Protein AF-A0A7J6U7Q2-F1 (afdb_monomer_lite)

Secondary structure (DSSP, 8-state):
--PPPP---------------PPPTTS-HHHHHHHHHTT-B---BPPP-GGGB-SSEEEEEBPPPBBTTB-EEEEEEEEE-B-HHHHHHHHHHHHHHHHHHHHHHHHT--HHHHHHHHHHHHHHTS----PPP-----S-----------TT-PBPPPEEEEEES-SEEEEE--TTS-TT-EEEEEEEEEESSS-BPPPPSSPEEEEPPPPHHHH---EEEE--BTTB-S-EEEEETTEEEEEESS--SPPEEEE-TTT--EEEEE-

Radius of gyration: 27.1 Å; chains: 1; bounding box: 72×44×76 Å

InterPro domains:
  IPR013783 Immunoglobulin-like fold [G3DSA:2.60.40.10] (42-219)
  IPR036116 Fibronectin type III superfamily [SSF49265] (46-201)

Structure (mmCIF, N/CA/C/O backbone):
data_AF-A0A7J6U7Q2-F1
#
_entry.id   AF-A0A7J6U7Q2-F1
#
loop_
_atom_site.group_PDB
_atom_site.id
_atom_site.type_symbol
_atom_site.label_atom_id
_atom_site.label_alt_id
_atom_site.label_comp_id
_atom_site.label_asym_id
_atom_site.label_entity_id
_atom_site.label_seq_id
_atom_site.pdbx_PDB_ins_code
_atom_site.Cartn_x
_atom_site.Cartn_y
_atom_site.Cartn_z
_atom_site.occupancy
_atom_site.B_iso_or_equiv
_atom_site.auth_seq_id
_atom_site.auth_comp_id
_atom_site.auth_asym_id
_atom_site.auth_atom_id
_atom_site.pdbx_PDB_model_num
ATOM 1 N N . MET A 1 1 ? -41.488 -1.050 -32.129 1.00 42.47 1 MET A N 1
ATOM 2 C CA . MET A 1 1 ? -40.410 -1.611 -31.287 1.00 42.47 1 MET A CA 1
ATOM 3 C C . MET A 1 1 ? -39.090 -1.370 -31.999 1.00 42.47 1 MET A C 1
ATOM 5 O O . MET A 1 1 ? -38.800 -2.059 -32.964 1.00 42.47 1 MET A O 1
ATOM 9 N N . SER A 1 2 ? -38.350 -0.342 -31.585 1.00 30.00 2 SER A N 1
ATOM 10 C CA . SER A 1 2 ? -37.027 0.017 -32.110 1.00 30.00 2 SER A CA 1
ATOM 11 C C . SER A 1 2 ? -36.098 0.269 -30.924 1.00 30.00 2 SER A C 1
ATOM 13 O O . SER A 1 2 ? -36.459 1.021 -30.020 1.00 30.00 2 SER A O 1
ATOM 15 N N . LEU A 1 3 ? -34.937 -0.379 -30.912 1.00 31.23 3 LEU A N 1
ATOM 16 C CA . LEU A 1 3 ? -33.877 -0.146 -29.927 1.00 31.23 3 LEU A CA 1
ATOM 17 C C . LEU A 1 3 ? -33.085 1.119 -30.301 1.00 31.23 3 LEU A C 1
ATOM 19 O O . LEU A 1 3 ? -32.916 1.371 -31.496 1.00 31.23 3 LEU A O 1
ATOM 23 N N . PRO A 1 4 ? -32.575 1.904 -29.334 1.00 38.50 4 PRO A N 1
ATOM 24 C CA . PRO A 1 4 ? -31.694 3.018 -29.639 1.00 38.50 4 PRO A CA 1
ATOM 25 C C . PRO A 1 4 ? -30.255 2.522 -29.840 1.00 38.50 4 PRO A C 1
ATOM 27 O O . PRO A 1 4 ? -29.690 1.815 -29.005 1.00 38.50 4 PRO A O 1
ATOM 30 N N . SER A 1 5 ? -29.665 2.919 -30.962 1.00 35.12 5 SER A N 1
ATOM 31 C CA . SER A 1 5 ? -28.250 2.755 -31.283 1.00 35.12 5 SER A CA 1
ATOM 32 C C . SER A 1 5 ? -27.422 3.733 -30.444 1.00 35.12 5 SER A C 1
ATOM 34 O O . SER A 1 5 ? -27.627 4.942 -30.536 1.00 35.12 5 SER A O 1
ATOM 36 N N . PHE A 1 6 ? -26.475 3.240 -29.644 1.00 34.69 6 PHE A N 1
ATOM 37 C CA . PHE A 1 6 ? -25.496 4.100 -28.978 1.00 34.69 6 PHE A CA 1
ATOM 38 C C . PHE A 1 6 ? -24.357 4.431 -29.946 1.00 34.69 6 PHE A C 1
ATOM 40 O O . PHE A 1 6 ? -23.663 3.547 -30.447 1.00 34.69 6 PHE A O 1
ATOM 47 N N . LEU A 1 7 ? -24.199 5.725 -30.219 1.00 26.00 7 LEU A N 1
ATOM 48 C CA . LEU A 1 7 ? -23.093 6.303 -30.969 1.00 26.00 7 LEU A CA 1
ATOM 49 C C . LEU A 1 7 ? -21.890 6.437 -30.020 1.00 26.00 7 LEU A C 1
ATOM 51 O O . LEU A 1 7 ? -21.940 7.213 -29.067 1.00 26.00 7 LEU A O 1
ATOM 55 N N . SER A 1 8 ? -20.813 5.693 -30.263 1.00 27.83 8 SER A N 1
ATOM 56 C CA . SER A 1 8 ? -19.546 5.866 -29.544 1.00 27.83 8 SER A CA 1
ATOM 57 C C . SER A 1 8 ? -18.689 6.894 -30.280 1.00 27.83 8 SER A C 1
ATOM 59 O O . SER A 1 8 ? -18.257 6.648 -31.405 1.00 27.83 8 SER A O 1
ATOM 61 N N . VAL A 1 9 ? -18.440 8.048 -29.660 1.00 25.48 9 VAL A N 1
ATOM 62 C CA . VAL A 1 9 ? -17.516 9.064 -30.184 1.00 25.48 9 VAL A CA 1
ATOM 63 C C . VAL A 1 9 ? -16.108 8.742 -29.683 1.00 25.48 9 VAL A C 1
ATOM 65 O O . VAL A 1 9 ? -15.825 8.850 -28.493 1.00 25.48 9 VAL A O 1
ATOM 68 N N . LEU A 1 10 ? -15.224 8.339 -30.597 1.00 24.95 10 LEU A N 1
ATOM 69 C CA . LEU A 1 10 ? -13.799 8.162 -30.335 1.00 24.95 10 LEU A CA 1
ATOM 70 C C . LEU A 1 10 ? -13.086 9.488 -30.638 1.00 24.95 10 LEU A C 1
ATOM 72 O O . LEU A 1 10 ? -12.906 9.844 -31.800 1.00 24.95 10 LEU A O 1
ATOM 76 N N . ILE A 1 11 ? -12.701 10.239 -29.605 1.00 29.69 11 ILE A N 1
ATOM 77 C CA . ILE A 1 11 ? -11.846 11.422 -29.767 1.00 29.69 11 ILE A CA 1
ATOM 78 C C . ILE A 1 11 ? -10.398 10.960 -29.610 1.00 29.69 11 ILE A C 1
ATOM 80 O O . ILE A 1 11 ? -9.914 10.785 -28.495 1.00 29.69 11 ILE A O 1
ATOM 84 N N . ALA A 1 12 ? -9.710 10.742 -30.729 1.00 30.42 12 ALA A N 1
ATOM 85 C CA . ALA A 1 12 ? -8.262 10.576 -30.751 1.00 30.42 12 ALA A CA 1
ATOM 86 C C . ALA A 1 12 ? -7.627 11.922 -31.122 1.00 30.42 12 ALA A C 1
ATOM 88 O O . ALA A 1 12 ? -7.756 12.380 -32.257 1.00 30.42 12 ALA A O 1
ATOM 89 N N . SER A 1 13 ? -6.953 12.574 -30.173 1.00 29.44 13 SER A N 1
ATOM 90 C CA . SER A 1 13 ? -6.113 13.736 -30.460 1.00 29.44 13 SER A CA 1
ATOM 91 C C . SER A 1 13 ? -4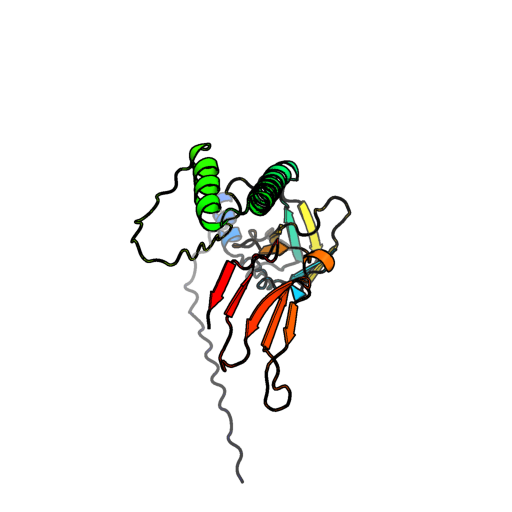.684 13.269 -30.744 1.00 29.44 13 SER A C 1
ATOM 93 O O . SER A 1 13 ? -3.939 12.871 -29.854 1.00 29.44 13 SER A O 1
ATOM 95 N N . TRP A 1 14 ? -4.288 13.312 -32.014 1.00 34.97 14 TRP A N 1
ATOM 96 C CA . TRP A 1 14 ? -2.882 13.251 -32.406 1.00 34.97 14 TRP A CA 1
ATOM 97 C C . TRP A 1 14 ? -2.344 14.682 -32.358 1.00 34.97 14 TRP A C 1
ATOM 99 O O . TRP A 1 14 ? -2.575 15.475 -33.269 1.00 34.97 14 TRP A O 1
ATOM 109 N N . GLN A 1 15 ? -1.685 15.057 -31.261 1.00 36.53 15 GLN A N 1
ATOM 110 C CA . GLN A 1 15 ? -0.882 16.276 -31.271 1.00 36.53 15 GLN A CA 1
ATOM 111 C C . GLN A 1 15 ? 0.350 16.019 -32.138 1.00 36.53 15 GLN A C 1
ATOM 113 O O . GLN A 1 15 ? 1.094 15.066 -31.907 1.00 36.53 15 GLN A O 1
ATOM 118 N N . ALA A 1 16 ? 0.533 16.857 -33.158 1.00 38.81 16 ALA A N 1
ATOM 119 C CA . ALA A 1 16 ? 1.700 16.834 -34.021 1.00 38.81 16 ALA A CA 1
ATOM 120 C C . ALA A 1 16 ? 2.971 16.936 -33.167 1.00 38.81 16 ALA A C 1
ATOM 122 O O . ALA A 1 16 ? 3.201 17.936 -32.486 1.00 38.81 16 ALA A O 1
ATOM 123 N N . VAL A 1 17 ? 3.789 15.884 -33.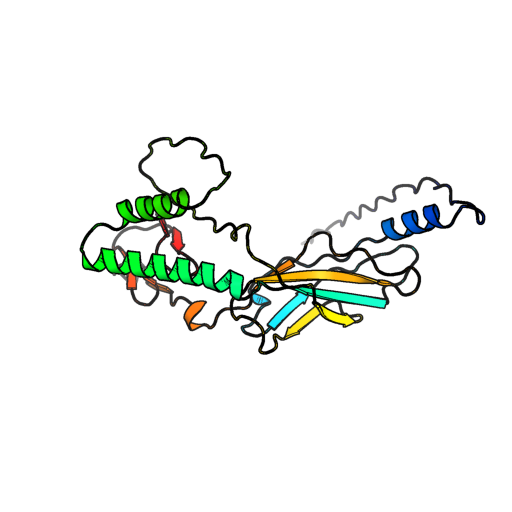204 1.00 39.84 17 VAL A N 1
ATOM 124 C CA . VAL A 1 17 ? 5.142 15.895 -32.655 1.00 39.84 17 VAL A CA 1
ATOM 125 C C . VAL A 1 17 ? 5.934 16.900 -33.483 1.00 39.84 17 VAL A C 1
ATOM 127 O O . VAL A 1 17 ? 6.294 16.637 -34.629 1.00 39.84 17 VAL A O 1
ATOM 130 N N . THR A 1 18 ? 6.161 18.085 -32.921 1.00 41.94 18 THR A N 1
ATOM 131 C CA . THR A 1 18 ? 7.129 19.039 -33.456 1.00 41.94 18 THR A CA 1
ATOM 132 C C . THR A 1 18 ? 8.486 18.344 -33.516 1.00 41.94 18 THR A C 1
ATOM 134 O O . THR A 1 18 ? 8.897 17.686 -32.558 1.00 41.94 18 THR A O 1
ATOM 137 N N . SER A 1 19 ? 9.157 18.430 -34.666 1.00 42.03 19 SER A N 1
ATOM 138 C CA . SER A 1 19 ? 10.460 17.810 -34.902 1.00 42.03 19 SER A CA 1
ATOM 139 C C . SER A 1 19 ? 11.448 18.256 -33.822 1.00 42.03 19 SER A C 1
ATOM 141 O O . SER A 1 19 ? 11.931 19.391 -33.841 1.00 42.03 19 SER A O 1
ATOM 143 N N . ARG A 1 20 ? 11.728 17.383 -32.853 1.00 53.69 20 ARG A N 1
ATOM 144 C CA . ARG A 1 20 ? 12.768 17.639 -31.861 1.00 53.69 20 ARG A CA 1
ATOM 145 C C . ARG A 1 20 ? 14.113 17.456 -32.550 1.00 53.69 20 ARG A C 1
ATOM 147 O O . ARG A 1 20 ? 14.350 16.434 -33.187 1.00 53.69 20 ARG A O 1
ATOM 154 N N . HIS A 1 21 ? 14.959 18.476 -32.449 1.00 57.69 21 HIS A N 1
ATOM 155 C CA . HIS A 1 21 ? 16.370 18.386 -32.795 1.00 57.69 21 HIS A CA 1
ATOM 156 C C . HIS A 1 21 ? 16.969 17.243 -31.970 1.00 57.69 21 HIS A C 1
ATOM 158 O O . HIS A 1 21 ? 16.985 17.316 -30.741 1.00 57.69 21 HIS A O 1
ATOM 164 N N . TYR A 1 22 ? 17.379 16.166 -32.635 1.00 55.72 22 TYR A N 1
ATOM 165 C CA . TYR A 1 22 ? 18.153 15.121 -31.984 1.00 55.72 22 TYR A CA 1
ATOM 166 C C . TYR A 1 22 ? 19.595 15.623 -31.873 1.00 55.72 22 TYR A C 1
ATOM 168 O O . TYR A 1 22 ? 20.118 16.121 -32.875 1.00 55.72 22 TYR A O 1
ATOM 176 N N . PRO A 1 23 ? 20.220 15.540 -30.688 1.00 58.88 23 PRO A N 1
ATOM 177 C CA . PRO A 1 23 ? 21.641 15.824 -30.554 1.00 58.88 23 PRO A CA 1
ATOM 178 C C . PRO A 1 23 ? 22.430 14.930 -31.517 1.00 58.88 23 PRO A C 1
ATOM 180 O O . PRO A 1 23 ? 22.077 13.766 -31.735 1.00 58.88 23 PRO A O 1
ATOM 183 N N . GLY A 1 24 ? 23.447 15.506 -32.153 1.00 63.59 24 GLY A N 1
ATOM 184 C CA . GLY A 1 24 ? 24.285 14.791 -33.110 1.00 63.59 24 GLY A CA 1
ATOM 185 C C . GLY A 1 24 ? 25.146 13.751 -32.397 1.00 63.59 24 GLY A C 1
ATOM 186 O O . GLY A 1 24 ? 25.436 13.877 -31.212 1.00 63.59 24 GLY A O 1
ATOM 187 N N . GLU A 1 25 ? 25.615 12.745 -33.133 1.00 60.19 25 GLU A N 1
ATOM 188 C CA . GLU A 1 25 ? 26.449 11.629 -32.642 1.00 60.19 25 GLU A CA 1
ATOM 189 C C . GLU A 1 25 ? 27.750 12.064 -31.919 1.00 60.19 25 GLU A C 1
ATOM 191 O O . GLU A 1 25 ? 28.403 11.248 -31.277 1.00 60.19 25 GLU A O 1
ATOM 196 N N . ASN A 1 26 ? 28.099 13.356 -31.965 1.00 69.69 26 ASN A N 1
ATOM 197 C CA . ASN A 1 26 ? 29.288 13.947 -31.344 1.00 69.69 26 ASN A CA 1
ATOM 198 C C . ASN A 1 26 ? 29.000 14.839 -30.120 1.00 69.69 26 ASN A C 1
ATOM 200 O O . ASN A 1 26 ? 29.931 15.462 -29.604 1.00 69.69 26 ASN A O 1
ATOM 204 N N . ASP A 1 27 ? 27.751 14.944 -29.659 1.00 61.94 27 ASP A N 1
ATOM 205 C CA . ASP A 1 27 ? 27.444 15.720 -28.456 1.00 61.94 27 ASP A CA 1
ATOM 206 C C . ASP A 1 27 ? 27.964 15.003 -27.194 1.00 61.94 27 ASP A C 1
ATOM 208 O O . ASP A 1 27 ? 27.888 13.773 -27.092 1.00 61.94 27 ASP A O 1
ATOM 212 N N . PRO A 1 28 ? 28.519 15.740 -26.213 1.00 63.81 28 PRO A N 1
ATOM 213 C CA . PRO A 1 28 ? 29.090 15.138 -25.018 1.00 63.81 28 PRO A CA 1
ATOM 214 C C . PRO A 1 28 ? 28.038 14.289 -24.278 1.00 63.81 28 PRO A C 1
ATOM 216 O O . PRO A 1 28 ? 26.893 14.725 -24.110 1.00 63.81 28 PRO A O 1
ATOM 219 N N . PRO A 1 29 ? 28.411 13.096 -23.772 1.00 61.38 29 PRO A N 1
ATOM 220 C CA . PRO A 1 29 ? 27.472 12.102 -23.240 1.00 61.38 29 PRO A CA 1
ATOM 221 C C . PRO A 1 29 ? 26.605 12.594 -22.067 1.00 61.38 29 PRO A C 1
ATOM 223 O O . PRO A 1 29 ? 25.588 11.977 -21.757 1.00 61.38 29 PRO A O 1
ATOM 226 N N . SER A 1 30 ? 26.950 13.726 -21.444 1.00 61.81 30 SER A N 1
ATOM 227 C CA . SER A 1 30 ? 26.212 14.288 -20.311 1.00 61.81 30 SER A CA 1
ATOM 228 C C . SER A 1 30 ? 24.846 14.870 -20.678 1.00 61.81 30 SER A C 1
ATOM 230 O O . SER A 1 30 ? 23.952 14.864 -19.836 1.00 61.81 30 SER A O 1
ATOM 232 N N . THR A 1 31 ? 24.641 15.363 -21.905 1.00 59.44 31 THR A N 1
ATOM 233 C CA . THR A 1 31 ? 23.350 15.973 -22.276 1.00 59.44 31 THR A CA 1
ATOM 234 C C . THR A 1 31 ? 22.366 14.926 -22.783 1.00 59.44 31 THR A C 1
ATOM 236 O O . THR A 1 31 ? 21.205 14.939 -22.383 1.00 59.44 31 THR A O 1
ATOM 239 N N . ALA A 1 32 ? 22.831 13.968 -23.589 1.00 59.16 32 ALA A N 1
ATOM 240 C CA . ALA A 1 32 ? 21.995 12.881 -24.093 1.00 59.16 32 ALA A CA 1
ATOM 241 C C . ALA A 1 32 ? 21.452 11.993 -22.957 1.00 59.16 32 ALA A C 1
ATOM 243 O O . ALA A 1 32 ? 20.257 11.707 -22.944 1.00 59.16 32 ALA A O 1
ATOM 244 N N . GLN A 1 33 ? 22.273 11.628 -21.961 1.00 61.25 33 GLN A N 1
ATOM 2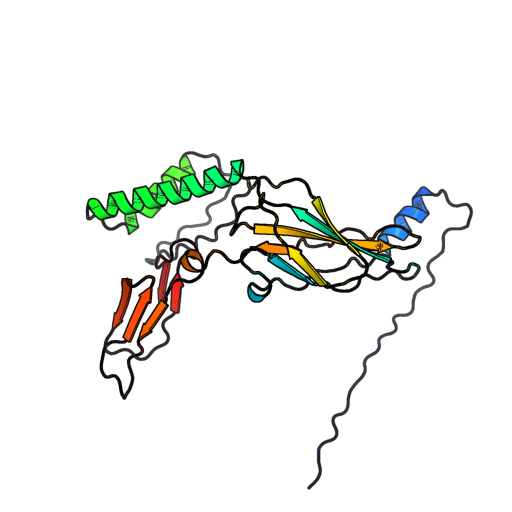45 C CA . GLN A 1 33 ? 21.815 10.818 -20.821 1.00 61.25 33 GLN A CA 1
ATOM 246 C C . GLN A 1 33 ? 20.700 11.494 -20.012 1.00 61.25 33 GLN A C 1
ATOM 248 O O . GLN A 1 33 ? 19.704 10.846 -19.702 1.00 61.25 33 GLN A O 1
ATOM 253 N N . LEU A 1 34 ? 20.802 12.803 -19.755 1.00 62.09 34 LEU A N 1
ATOM 254 C CA . LEU A 1 34 ? 19.750 13.545 -19.050 1.00 62.09 34 LEU A CA 1
ATOM 255 C C . LEU A 1 34 ? 18.424 13.556 -19.826 1.00 62.09 34 LEU A C 1
ATOM 257 O O . LEU A 1 34 ? 17.358 13.489 -19.221 1.00 62.09 34 LEU A O 1
ATOM 261 N N . TYR A 1 35 ? 18.457 13.585 -21.163 1.00 63.56 35 TYR A N 1
ATOM 262 C CA . TYR A 1 35 ? 17.234 13.506 -21.967 1.00 63.56 35 TYR A CA 1
ATOM 263 C C . TYR A 1 35 ? 16.556 12.133 -21.907 1.00 63.56 35 TYR A C 1
ATOM 265 O O . TYR A 1 35 ? 15.328 12.078 -21.980 1.00 63.56 35 TYR A O 1
ATOM 273 N N . HIS A 1 36 ? 17.317 11.045 -21.766 1.00 66.75 36 HIS A N 1
ATOM 274 C CA . HIS A 1 36 ? 16.763 9.689 -21.726 1.00 66.75 36 HIS A CA 1
ATOM 275 C C . HIS A 1 36 ? 15.979 9.415 -20.436 1.00 66.75 36 HIS A C 1
ATOM 277 O O . HIS A 1 36 ? 14.869 8.885 -20.499 1.00 66.75 36 HIS A O 1
ATOM 283 N N . ASP A 1 37 ? 16.471 9.875 -19.285 1.00 67.25 37 ASP A N 1
ATOM 284 C CA . ASP A 1 37 ? 15.797 9.657 -17.997 1.00 67.25 37 ASP A CA 1
ATOM 285 C C . ASP A 1 37 ? 14.421 10.349 -17.919 1.00 67.25 37 ASP A C 1
ATOM 287 O O . ASP A 1 37 ? 13.508 9.882 -17.232 1.00 67.25 37 ASP A O 1
ATOM 291 N N . HIS A 1 38 ? 14.228 11.438 -18.670 1.00 75.00 38 HIS A N 1
ATOM 292 C CA . HIS A 1 38 ? 12.972 12.192 -18.711 1.00 75.00 38 HIS A CA 1
ATOM 293 C C . HIS A 1 38 ? 11.892 11.591 -19.622 1.00 75.00 38 HIS A C 1
ATOM 295 O O . HIS A 1 38 ? 10.758 12.074 -19.619 1.00 75.00 38 HIS A O 1
ATOM 301 N N . LEU A 1 39 ? 12.211 10.562 -20.410 1.00 90.00 39 LEU A N 1
ATOM 302 C CA . LEU A 1 39 ? 11.250 9.928 -21.320 1.00 90.00 39 LEU A CA 1
ATOM 303 C C . LEU A 1 39 ? 10.439 8.809 -20.663 1.00 90.00 39 LEU A C 1
ATOM 305 O O . LEU A 1 39 ? 9.447 8.347 -21.234 1.00 90.00 39 LEU A O 1
ATOM 309 N N . TRP A 1 40 ? 10.831 8.379 -19.466 1.00 92.94 40 TRP A N 1
ATOM 310 C CA . TRP A 1 40 ? 10.070 7.410 -18.696 1.00 92.94 40 TRP A CA 1
ATOM 311 C C . TRP A 1 40 ? 8.796 8.025 -18.122 1.00 92.94 40 TRP A C 1
ATOM 313 O O . TRP A 1 40 ? 8.826 9.021 -17.401 1.00 92.94 40 TRP A O 1
ATOM 323 N N . ILE A 1 41 ? 7.670 7.351 -18.353 1.00 95.00 41 ILE A N 1
ATOM 324 C CA . ILE A 1 41 ? 6.473 7.512 -17.528 1.00 95.00 41 ILE A CA 1
ATOM 325 C C . ILE A 1 41 ? 6.553 6.439 -16.435 1.00 95.00 41 ILE A C 1
ATOM 327 O O . ILE A 1 41 ? 6.393 5.255 -16.753 1.00 95.00 41 ILE A O 1
ATOM 331 N N . PRO A 1 42 ? 6.838 6.809 -15.170 1.00 95.38 42 PRO A N 1
ATOM 332 C CA . PRO A 1 42 ? 7.020 5.836 -14.103 1.00 95.38 42 PRO A CA 1
ATOM 333 C C . PRO A 1 42 ? 5.692 5.146 -13.758 1.00 95.38 42 PRO A C 1
ATOM 335 O O . PRO A 1 42 ? 4.620 5.744 -13.922 1.00 95.38 42 PRO A O 1
ATOM 338 N N . PRO A 1 43 ? 5.747 3.907 -13.237 1.00 96.31 43 PRO A N 1
ATOM 339 C CA . PRO A 1 43 ? 4.552 3.203 -12.801 1.00 96.31 43 PRO A CA 1
ATOM 340 C C . PRO A 1 43 ? 3.892 3.927 -11.621 1.00 96.31 43 PRO A C 1
ATOM 342 O O . PRO A 1 43 ? 4.543 4.623 -10.833 1.00 96.31 43 PRO A O 1
ATOM 345 N N . ARG A 1 44 ? 2.577 3.750 -11.490 1.00 97.00 44 ARG A N 1
ATOM 346 C CA . ARG A 1 44 ? 1.775 4.325 -10.404 1.00 97.00 44 ARG A CA 1
ATOM 347 C C . ARG A 1 44 ? 1.048 3.213 -9.678 1.00 97.00 44 ARG A C 1
ATOM 349 O O . ARG A 1 44 ? 0.429 2.367 -10.318 1.00 97.00 44 ARG A O 1
ATOM 356 N N . PHE A 1 45 ? 1.115 3.221 -8.352 1.00 96.75 45 PHE A N 1
ATOM 357 C CA . PHE A 1 45 ? 0.271 2.338 -7.562 1.00 96.75 45 PHE A CA 1
ATOM 358 C C . PHE A 1 45 ? -1.198 2.688 -7.767 1.00 96.75 45 PHE A C 1
ATOM 360 O O . PHE A 1 45 ? -1.566 3.860 -7.863 1.00 96.75 45 PHE A O 1
ATOM 367 N N . HIS A 1 46 ? -2.034 1.656 -7.787 1.00 94.12 46 HIS A N 1
ATOM 368 C CA . HIS A 1 46 ? -3.467 1.836 -7.602 1.00 94.12 46 HIS A CA 1
ATOM 369 C C . HIS A 1 46 ? -3.742 2.328 -6.183 1.00 94.12 46 HIS A C 1
ATOM 371 O O . HIS A 1 46 ? -2.974 2.039 -5.262 1.00 94.12 46 HIS A O 1
ATOM 377 N N . GLU A 1 47 ? -4.851 3.040 -6.002 1.00 90.00 47 GLU A N 1
ATOM 378 C CA . GLU A 1 47 ? -5.240 3.535 -4.683 1.00 90.00 47 GLU A CA 1
ATOM 379 C C . GLU A 1 47 ? -5.345 2.395 -3.659 1.00 90.00 47 GLU A C 1
ATOM 381 O O . GLU A 1 47 ? -5.778 1.275 -3.966 1.00 90.00 47 GLU A O 1
ATOM 386 N N . TRP A 1 48 ? -4.898 2.684 -2.434 1.00 84.31 48 TRP A N 1
ATOM 387 C CA . TRP A 1 48 ? -4.916 1.717 -1.345 1.00 84.31 48 TRP A CA 1
ATOM 388 C C . TRP A 1 48 ? -6.350 1.377 -0.940 1.00 84.31 48 TRP A C 1
ATOM 390 O O . TRP A 1 48 ? -7.196 2.257 -0.799 1.00 84.31 48 TRP A O 1
ATOM 400 N N . HIS A 1 49 ? -6.598 0.095 -0.673 1.00 74.19 49 HIS A N 1
ATOM 401 C CA . HIS A 1 49 ? -7.861 -0.372 -0.118 1.00 74.19 49 HIS A CA 1
ATOM 402 C C . HIS A 1 49 ? -7.595 -1.453 0.932 1.00 74.19 49 HIS A C 1
ATOM 404 O O . HIS A 1 49 ? -6.865 -2.403 0.660 1.00 74.19 49 HIS A O 1
ATOM 410 N N . SER A 1 50 ? -8.221 -1.362 2.109 1.00 71.44 50 SER A N 1
ATOM 411 C CA . SER A 1 50 ? -7.989 -2.298 3.227 1.00 71.44 50 SER A CA 1
ATOM 412 C C . SER A 1 50 ? -8.309 -3.755 2.879 1.00 71.44 50 SER A C 1
ATOM 414 O O . SER A 1 50 ? -7.632 -4.660 3.350 1.00 71.44 50 SER A O 1
ATOM 416 N N . GLY A 1 51 ? -9.269 -3.992 1.979 1.00 72.31 51 GLY A N 1
ATOM 417 C CA . GLY A 1 51 ? -9.565 -5.326 1.428 1.00 72.31 51 GLY A CA 1
ATOM 418 C C . GLY A 1 51 ? -8.414 -5.984 0.646 1.00 72.31 51 GLY A C 1
ATOM 419 O O . GLY A 1 51 ? -8.545 -7.130 0.230 1.00 72.31 51 GLY A O 1
ATOM 420 N N . ARG A 1 52 ? -7.299 -5.275 0.432 1.00 82.00 52 ARG A N 1
ATOM 421 C CA . ARG A 1 52 ? -6.058 -5.793 -0.159 1.00 82.00 52 ARG A CA 1
ATOM 422 C C . ARG A 1 52 ? -5.013 -6.170 0.889 1.00 82.00 52 ARG A C 1
ATOM 424 O O . ARG A 1 52 ? -3.932 -6.603 0.517 1.00 82.00 52 ARG A O 1
ATOM 431 N N . ALA A 1 53 ? -5.296 -6.013 2.176 1.00 87.75 53 ALA A N 1
ATOM 432 C CA . ALA A 1 53 ? -4.438 -6.506 3.240 1.00 87.75 53 ALA A CA 1
ATOM 433 C C . ALA A 1 53 ? -5.051 -7.739 3.900 1.00 87.75 53 ALA A C 1
ATOM 435 O O . ALA A 1 53 ? -6.265 -7.913 3.969 1.00 87.75 53 ALA A O 1
ATOM 436 N N . THR A 1 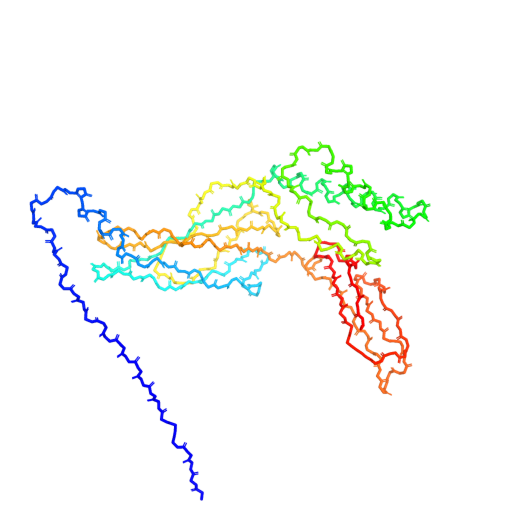54 ? -4.183 -8.576 4.443 1.00 86.19 54 THR A N 1
ATOM 437 C CA . THR A 1 54 ? -4.513 -9.497 5.525 1.00 86.19 54 THR A CA 1
ATOM 438 C C . THR A 1 54 ? -3.705 -9.093 6.758 1.00 86.19 54 THR A C 1
ATOM 440 O O . THR A 1 54 ? -3.032 -8.058 6.773 1.00 86.19 54 THR A O 1
ATOM 443 N N . ARG A 1 55 ? -3.739 -9.917 7.807 1.00 82.56 55 ARG A N 1
ATOM 444 C CA . ARG A 1 55 ? -2.839 -9.752 8.955 1.00 82.56 55 ARG A CA 1
ATOM 445 C C . ARG A 1 55 ? -1.363 -9.895 8.566 1.00 82.56 55 ARG A C 1
ATOM 447 O O . ARG A 1 55 ? -0.506 -9.311 9.214 1.00 82.56 55 ARG A O 1
ATOM 454 N N . ARG A 1 56 ? -1.068 -10.679 7.525 1.00 86.88 56 ARG A N 1
ATOM 455 C CA . ARG A 1 56 ? 0.296 -11.104 7.171 1.00 86.88 56 ARG A CA 1
ATOM 456 C C . ARG A 1 56 ? 0.687 -10.778 5.738 1.00 86.88 56 ARG A C 1
ATOM 458 O O . ARG A 1 56 ? 1.739 -11.211 5.285 1.00 86.88 56 ARG A O 1
ATOM 465 N N . SER A 1 57 ? -0.158 -10.072 5.000 1.00 91.12 57 SER A N 1
ATOM 466 C CA . SER A 1 57 ? 0.136 -9.769 3.609 1.00 91.12 57 SER A CA 1
ATOM 467 C C . SER A 1 57 ? -0.506 -8.476 3.146 1.00 91.12 57 SER A C 1
ATOM 469 O O . SER A 1 57 ? -1.534 -8.050 3.676 1.00 91.12 57 SER A O 1
ATOM 471 N N . ILE A 1 58 ? 0.106 -7.866 2.139 1.00 92.62 58 ILE A N 1
ATOM 472 C CA . ILE A 1 58 ? -0.400 -6.685 1.445 1.00 92.62 58 ILE A CA 1
ATOM 473 C C . ILE A 1 58 ? -0.336 -6.969 -0.058 1.00 92.62 58 ILE A C 1
ATOM 475 O O . ILE A 1 58 ? 0.733 -7.206 -0.618 1.00 92.62 58 ILE A O 1
ATOM 479 N N . LEU A 1 59 ? -1.491 -6.928 -0.717 1.00 95.06 59 LEU A N 1
ATOM 480 C CA . LEU A 1 59 ? -1.623 -7.048 -2.161 1.00 95.06 59 LEU A CA 1
ATOM 481 C C . LEU A 1 59 ? -1.405 -5.682 -2.815 1.00 95.06 59 LEU A C 1
ATOM 483 O O . LEU A 1 59 ? -2.210 -4.756 -2.683 1.00 95.06 59 LEU A O 1
ATOM 487 N N . LEU A 1 60 ? -0.316 -5.589 -3.563 1.00 95.56 60 LEU A N 1
ATOM 488 C CA . LEU A 1 60 ? 0.093 -4.419 -4.321 1.00 95.56 60 LEU A CA 1
ATOM 489 C C . LEU A 1 60 ? -0.297 -4.592 -5.790 1.00 95.56 60 LEU A C 1
ATOM 491 O O . LEU A 1 60 ? -0.158 -5.677 -6.356 1.00 95.56 60 LEU A O 1
ATOM 495 N N . ALA A 1 61 ? -0.759 -3.510 -6.411 1.00 96.25 61 ALA A N 1
ATOM 496 C CA . ALA A 1 61 ? -1.070 -3.456 -7.836 1.00 96.25 61 ALA A CA 1
ATOM 497 C C . ALA A 1 61 ? -0.721 -2.077 -8.403 1.00 96.25 61 ALA A C 1
ATOM 499 O O . ALA A 1 61 ? -0.843 -1.065 -7.703 1.00 96.25 61 ALA A O 1
ATOM 500 N N . TRP A 1 62 ? -0.276 -2.040 -9.657 1.00 97.56 62 TRP A N 1
ATOM 501 C CA . TRP A 1 62 ? 0.182 -0.814 -10.307 1.00 97.56 62 TRP A CA 1
ATOM 502 C C . TRP A 1 62 ? -0.063 -0.805 -11.814 1.00 97.56 62 TRP A C 1
ATOM 504 O O . TRP A 1 62 ? -0.211 -1.844 -12.465 1.00 97.56 62 TRP A O 1
ATOM 514 N N . ASP A 1 63 ? -0.063 0.401 -12.372 1.00 96.81 63 ASP A N 1
ATOM 515 C CA . ASP A 1 63 ? -0.136 0.631 -13.808 1.00 96.81 63 ASP A CA 1
ATOM 516 C C . ASP A 1 63 ? 1.196 0.340 -14.499 1.00 96.81 63 ASP A C 1
ATOM 518 O O . ASP A 1 63 ? 2.272 0.411 -13.899 1.00 96.81 63 ASP A O 1
ATOM 522 N N . ALA A 1 64 ? 1.127 0.028 -15.794 1.00 95.56 64 ALA A N 1
ATOM 523 C CA . ALA A 1 64 ? 2.332 -0.170 -16.584 1.00 95.56 64 ALA A CA 1
ATOM 524 C C . ALA A 1 64 ? 3.120 1.139 -16.714 1.00 95.56 64 ALA A C 1
ATOM 526 O O . ALA A 1 64 ? 2.544 2.202 -16.948 1.00 95.56 64 ALA A O 1
ATOM 527 N N . ALA A 1 65 ? 4.442 1.039 -16.614 1.00 95.31 65 ALA A N 1
ATOM 528 C CA . ALA A 1 65 ? 5.320 2.112 -17.054 1.00 95.31 65 ALA A CA 1
ATOM 529 C C . ALA A 1 65 ? 5.424 2.116 -18.580 1.00 95.31 65 ALA A C 1
ATOM 531 O O . ALA A 1 65 ? 5.161 1.103 -19.236 1.00 95.31 65 ALA A O 1
ATOM 532 N N . SER A 1 66 ? 5.863 3.234 -19.147 1.00 94.12 66 SER A N 1
ATOM 533 C CA . SER A 1 66 ? 6.119 3.320 -20.583 1.00 94.12 66 SER A CA 1
ATOM 534 C C . SER A 1 66 ? 7.365 4.134 -20.884 1.00 94.12 66 SER A C 1
ATOM 536 O O . SER A 1 66 ? 7.578 5.186 -20.281 1.00 94.12 66 SER A O 1
ATOM 538 N N . HIS A 1 67 ? 8.124 3.676 -21.874 1.00 92.50 67 HIS A N 1
ATOM 539 C CA . HIS A 1 67 ? 9.229 4.398 -22.482 1.00 92.50 67 HIS A CA 1
ATOM 540 C C . HIS A 1 67 ? 9.124 4.244 -24.007 1.00 92.50 67 HIS A C 1
ATOM 542 O O . HIS A 1 67 ? 8.907 3.129 -24.481 1.00 92.50 67 HIS A O 1
ATOM 548 N N . PRO A 1 68 ? 9.258 5.317 -24.803 1.00 90.81 68 PRO A N 1
ATOM 549 C CA . PRO A 1 68 ? 9.061 5.248 -26.255 1.00 90.81 68 PRO A CA 1
ATOM 550 C C . PRO A 1 68 ? 10.108 4.391 -26.985 1.00 90.81 68 PRO A C 1
ATOM 552 O O . PRO A 1 68 ? 9.845 3.909 -28.083 1.00 90.81 68 PRO A O 1
ATOM 555 N N . PHE A 1 69 ? 11.286 4.197 -26.385 1.00 90.12 69 PHE A N 1
ATOM 556 C CA . PHE A 1 69 ? 12.432 3.533 -27.024 1.00 90.12 69 PHE A CA 1
ATOM 557 C C . PHE A 1 69 ? 12.995 2.347 -26.234 1.00 90.12 69 PHE A C 1
ATOM 559 O O . PHE A 1 69 ? 14.043 1.819 -26.601 1.00 90.12 69 PHE A O 1
ATOM 566 N N . ASP A 1 70 ? 12.344 1.943 -25.140 1.00 89.81 70 ASP A N 1
ATOM 567 C CA . ASP A 1 70 ? 12.806 0.808 -24.337 1.00 89.81 70 ASP A CA 1
ATOM 568 C C . ASP A 1 70 ? 11.639 -0.086 -23.927 1.00 89.81 70 ASP A C 1
ATOM 570 O O . ASP A 1 70 ? 10.496 0.355 -23.813 1.00 89.81 70 ASP A O 1
ATOM 574 N N . GLN A 1 71 ? 11.939 -1.364 -23.730 1.00 93.38 71 GLN A N 1
ATOM 575 C CA . GLN A 1 71 ? 10.981 -2.346 -23.252 1.00 93.38 71 GLN A CA 1
ATOM 576 C C . GLN A 1 71 ? 11.110 -2.496 -21.742 1.00 93.38 71 GLN A C 1
ATOM 578 O O . GLN A 1 71 ? 12.209 -2.605 -21.199 1.00 93.38 71 GLN A O 1
ATOM 583 N N . VAL A 1 72 ? 9.967 -2.555 -21.063 1.00 95.38 72 VAL A N 1
ATOM 584 C CA . VAL A 1 72 ? 9.918 -2.871 -19.636 1.00 95.38 72 VAL A CA 1
ATOM 585 C C . VAL A 1 72 ? 10.208 -4.361 -19.465 1.00 95.38 72 VAL A C 1
ATOM 587 O O . VAL A 1 72 ? 9.383 -5.200 -19.824 1.00 95.38 72 VAL A O 1
ATOM 590 N N . ARG A 1 73 ? 11.375 -4.693 -18.904 1.00 96.94 73 ARG A N 1
ATOM 591 C CA . ARG A 1 73 ? 11.735 -6.069 -18.529 1.00 96.94 73 ARG A CA 1
ATOM 592 C C . ARG A 1 73 ? 10.932 -6.530 -17.315 1.00 96.94 73 ARG A C 1
ATOM 594 O O . ARG A 1 73 ? 10.560 -7.696 -17.214 1.00 96.94 73 ARG A O 1
ATOM 601 N N . GLY A 1 74 ? 10.679 -5.613 -16.389 1.00 97.19 74 GLY A N 1
ATOM 602 C CA . GLY A 1 74 ? 9.867 -5.866 -15.211 1.00 97.19 74 GLY A CA 1
ATOM 603 C C . GLY A 1 74 ? 9.800 -4.660 -14.294 1.00 97.19 74 GLY A C 1
ATOM 604 O O . GLY A 1 74 ? 9.978 -3.525 -14.727 1.00 97.19 74 GLY A O 1
ATOM 605 N N . TYR A 1 75 ? 9.540 -4.920 -13.025 1.00 98.12 75 TYR A N 1
ATOM 606 C CA . TYR A 1 75 ? 9.360 -3.917 -11.992 1.00 98.12 75 TYR A CA 1
ATOM 607 C C . TYR A 1 75 ? 10.173 -4.286 -10.770 1.00 98.12 75 TYR A C 1
ATOM 609 O O . TYR A 1 75 ? 10.330 -5.467 -10.462 1.00 98.12 75 TYR A O 1
ATOM 617 N N . GLU A 1 76 ? 10.637 -3.261 -10.071 1.00 98.00 76 GLU A N 1
ATOM 618 C CA . GLU A 1 76 ? 11.208 -3.380 -8.741 1.00 98.00 76 GLU A CA 1
ATOM 619 C C . GLU A 1 76 ? 10.297 -2.657 -7.751 1.00 98.00 76 GLU A C 1
ATOM 621 O O . GLU A 1 76 ? 9.970 -1.483 -7.948 1.00 98.00 76 GLU A O 1
ATOM 626 N N . VAL A 1 77 ? 9.907 -3.352 -6.683 1.00 97.75 77 VAL A N 1
ATOM 627 C CA . VAL A 1 77 ? 9.165 -2.770 -5.562 1.00 97.75 77 VAL A CA 1
ATOM 628 C C . VAL A 1 77 ? 10.047 -2.788 -4.331 1.00 97.75 77 VAL A C 1
ATOM 630 O O . VAL A 1 77 ? 10.645 -3.813 -3.994 1.00 97.75 77 VAL A O 1
ATOM 633 N N . GLN A 1 78 ? 10.080 -1.654 -3.645 1.00 97.81 78 GLN A N 1
ATOM 634 C CA . GLN A 1 78 ? 10.736 -1.516 -2.358 1.00 97.81 78 GLN A CA 1
ATOM 635 C C . GLN A 1 78 ? 9.729 -1.116 -1.288 1.00 97.81 78 GLN A C 1
ATOM 637 O O . GLN A 1 78 ? 8.760 -0.406 -1.571 1.00 97.81 78 GLN A O 1
ATOM 642 N N . VAL A 1 79 ? 9.996 -1.547 -0.061 1.00 95.75 79 VAL A N 1
ATOM 643 C CA . VAL A 1 79 ? 9.231 -1.193 1.133 1.00 95.75 79 VAL A CA 1
ATOM 644 C C . VAL A 1 79 ? 10.132 -0.525 2.161 1.00 95.75 79 VAL A C 1
ATOM 646 O O . VAL A 1 79 ? 11.334 -0.785 2.217 1.00 95.75 79 VAL A O 1
ATOM 649 N N . ARG A 1 80 ? 9.541 0.322 2.992 1.00 94.25 80 ARG A N 1
ATOM 650 C CA . ARG A 1 80 ? 10.098 0.724 4.281 1.00 94.25 80 ARG A CA 1
ATOM 651 C C . ARG A 1 80 ? 8.998 0.752 5.332 1.00 94.25 80 ARG A C 1
ATOM 653 O O . ARG A 1 80 ? 7.818 0.895 5.007 1.00 94.25 80 ARG A O 1
ATOM 660 N N . HIS A 1 81 ? 9.389 0.625 6.588 1.00 91.25 81 HIS A N 1
ATOM 661 C CA . HIS A 1 81 ? 8.478 0.574 7.727 1.00 91.25 81 HIS A CA 1
ATOM 662 C C . HIS A 1 81 ? 8.978 1.488 8.854 1.00 91.25 81 HIS A C 1
ATOM 664 O O . HIS A 1 81 ? 10.164 1.821 8.885 1.00 91.25 81 HIS A O 1
ATOM 670 N N . PRO A 1 82 ? 8.112 1.921 9.780 1.00 88.00 82 PRO A N 1
ATOM 671 C CA . PRO A 1 82 ? 8.536 2.650 10.967 1.00 88.00 82 PRO A CA 1
ATOM 672 C C . PRO A 1 82 ? 9.486 1.794 11.815 1.00 88.00 82 PRO A C 1
ATOM 674 O O . PRO A 1 82 ? 9.301 0.580 11.948 1.00 88.00 82 PRO A O 1
ATOM 677 N N . ILE A 1 83 ? 10.514 2.419 12.387 1.00 86.88 83 ILE A N 1
ATOM 678 C CA . ILE A 1 83 ? 11.465 1.753 13.282 1.00 86.88 83 ILE A CA 1
ATOM 679 C C . ILE A 1 83 ? 10.809 1.599 14.668 1.00 86.88 83 ILE A C 1
ATOM 681 O O . ILE A 1 83 ? 10.325 2.598 15.209 1.00 86.88 83 ILE A O 1
ATOM 685 N N . PRO A 1 84 ? 10.809 0.403 15.293 1.00 75.62 84 PRO A N 1
ATOM 686 C CA . PRO A 1 84 ? 10.143 0.155 16.580 1.00 75.62 84 PRO A CA 1
ATOM 687 C C . PRO A 1 84 ? 10.503 1.119 17.719 1.00 75.62 84 PRO A C 1
ATOM 689 O O . PRO A 1 84 ? 9.642 1.477 18.518 1.00 75.62 84 PRO A O 1
ATOM 692 N N . SER A 1 85 ? 11.742 1.615 17.774 1.00 71.25 85 SER A N 1
ATOM 693 C CA . SER A 1 85 ? 12.173 2.617 18.764 1.00 71.25 85 SER A CA 1
ATOM 694 C C . SER A 1 85 ? 11.406 3.944 18.668 1.00 71.25 85 SER A C 1
ATOM 696 O O . SER A 1 85 ? 11.279 4.657 19.665 1.00 71.25 85 SER A O 1
ATOM 698 N N . SER A 1 86 ? 10.879 4.275 17.486 1.00 61.09 86 SER A N 1
ATOM 699 C CA . SER A 1 86 ? 9.989 5.421 17.281 1.00 61.09 86 SER A CA 1
ATOM 700 C C . SER A 1 86 ? 8.535 5.103 17.652 1.00 61.09 86 SER A C 1
ATOM 702 O O . SER A 1 86 ? 7.828 5.981 18.144 1.00 61.09 86 SER A O 1
ATOM 704 N N . LEU A 1 87 ? 8.115 3.838 17.512 1.00 59.72 87 LEU A N 1
ATOM 705 C CA . LEU A 1 87 ? 6.767 3.367 17.851 1.00 59.72 87 LEU A CA 1
ATOM 706 C C . LEU A 1 87 ? 6.536 3.289 19.363 1.00 59.72 87 LEU A C 1
ATOM 708 O O . LEU A 1 87 ? 5.482 3.712 19.829 1.00 59.72 87 LEU A O 1
ATOM 712 N N . GLY A 1 88 ? 7.536 2.860 20.142 1.00 54.19 88 GLY A N 1
ATOM 713 C CA . GLY A 1 88 ? 7.420 2.762 21.603 1.00 54.19 88 GLY A CA 1
ATOM 714 C C . GLY A 1 88 ? 7.090 4.092 22.295 1.00 54.19 88 GLY A C 1
ATOM 715 O O . GLY A 1 88 ? 6.467 4.096 23.348 1.00 54.19 88 GLY A O 1
ATOM 716 N N . LYS A 1 89 ? 7.430 5.240 21.689 1.00 52.41 89 LYS A N 1
ATOM 717 C CA . LYS A 1 89 ? 7.033 6.568 22.198 1.00 52.41 89 LYS A CA 1
ATOM 718 C C . LYS A 1 89 ? 5.563 6.898 21.920 1.00 52.41 89 LYS A C 1
ATOM 720 O O . LYS A 1 89 ? 4.957 7.640 22.687 1.00 52.41 89 LYS A O 1
ATOM 725 N N . ALA A 1 90 ? 5.004 6.382 20.827 1.00 51.78 90 ALA A N 1
ATOM 726 C CA . ALA A 1 90 ? 3.601 6.572 20.471 1.00 51.78 90 ALA A CA 1
ATOM 727 C C . ALA A 1 90 ? 2.688 5.620 21.261 1.00 51.78 90 ALA A C 1
ATOM 729 O O . ALA A 1 90 ? 1.611 6.024 21.705 1.00 51.78 90 ALA A O 1
ATOM 730 N N . GLU A 1 91 ? 3.138 4.383 21.487 1.00 53.25 91 GLU A N 1
ATOM 731 C CA . GLU A 1 91 ? 2.467 3.433 22.381 1.00 53.25 91 GLU A CA 1
ATOM 732 C C . GLU A 1 91 ? 2.514 3.917 23.836 1.00 53.25 91 GLU A C 1
ATOM 734 O O . GLU A 1 91 ? 1.456 4.003 24.449 1.00 53.25 91 GLU A O 1
ATOM 739 N N . ASP A 1 92 ? 3.667 4.391 24.337 1.00 55.09 92 ASP A N 1
ATOM 740 C CA . ASP A 1 92 ? 3.781 5.020 25.668 1.00 55.09 92 ASP A CA 1
ATOM 741 C C . ASP A 1 92 ? 2.822 6.210 25.822 1.00 55.09 92 ASP A C 1
ATOM 743 O O . ASP A 1 92 ? 2.142 6.341 26.834 1.00 55.09 92 ASP A O 1
ATOM 747 N N . LEU A 1 93 ? 2.683 7.064 24.802 1.00 52.66 93 LEU A N 1
ATOM 748 C CA . LEU A 1 93 ? 1.720 8.165 24.857 1.00 52.66 93 LEU A CA 1
ATOM 749 C C . LEU A 1 93 ? 0.271 7.659 24.914 1.00 52.66 93 LEU A C 1
ATOM 751 O O . LEU A 1 93 ? -0.532 8.185 25.682 1.00 52.66 93 LEU A O 1
ATOM 755 N N . THR A 1 94 ? -0.065 6.639 24.125 1.00 54.38 94 THR A N 1
ATOM 756 C CA . THR A 1 94 ? -1.415 6.057 24.092 1.00 54.38 94 THR A CA 1
ATOM 757 C C . THR A 1 94 ? -1.754 5.376 25.418 1.00 54.38 94 THR A C 1
ATOM 759 O O . THR A 1 94 ? -2.845 5.580 25.954 1.00 54.38 94 THR A O 1
ATOM 762 N N . ASP A 1 95 ? -0.807 4.633 25.990 1.00 57.00 95 ASP A N 1
ATOM 763 C CA . ASP A 1 95 ? -0.947 3.988 27.292 1.00 57.00 95 ASP A CA 1
ATOM 764 C C . ASP A 1 95 ? -1.010 5.015 28.427 1.00 57.00 95 ASP A C 1
ATOM 766 O O . ASP A 1 95 ? -1.850 4.884 29.314 1.00 57.00 95 ASP A O 1
ATOM 770 N N . ARG A 1 96 ? -0.240 6.108 28.367 1.00 54.78 96 ARG A N 1
ATOM 771 C CA . ARG A 1 96 ? -0.324 7.205 29.348 1.00 54.78 96 ARG A CA 1
ATOM 772 C C . ARG A 1 96 ? -1.637 7.977 29.254 1.00 54.78 96 ARG A C 1
ATOM 774 O O . ARG A 1 96 ? -2.224 8.302 30.284 1.00 54.78 96 ARG A O 1
ATOM 781 N N . LEU A 1 97 ? -2.144 8.229 28.046 1.00 56.16 97 LEU A N 1
ATOM 782 C CA . LEU A 1 97 ? -3.472 8.820 27.842 1.00 56.16 97 LEU A CA 1
ATOM 783 C C . LEU A 1 97 ? -4.578 7.888 28.357 1.00 56.16 97 LEU A C 1
ATOM 785 O O . LEU A 1 97 ? -5.550 8.345 28.967 1.00 56.16 97 LEU A O 1
ATOM 789 N N . ARG A 1 98 ? -4.417 6.575 28.169 1.00 58.12 98 ARG A N 1
ATOM 790 C CA . ARG A 1 98 ? -5.317 5.551 28.705 1.00 58.12 98 ARG A CA 1
ATOM 791 C C . ARG A 1 98 ? -5.278 5.505 30.231 1.00 58.12 98 ARG A C 1
ATOM 793 O O . ARG A 1 98 ? -6.339 5.499 30.853 1.00 58.12 98 ARG A O 1
ATOM 800 N N . GLU A 1 99 ? -4.097 5.492 30.842 1.00 59.53 99 GLU A N 1
ATOM 801 C CA . GLU A 1 99 ? -3.936 5.507 32.298 1.00 59.53 99 GLU A CA 1
ATOM 802 C C . GLU A 1 99 ? -4.519 6.774 32.917 1.00 59.53 99 GLU A C 1
ATOM 804 O O . GLU A 1 99 ? -5.271 6.673 33.886 1.00 59.53 99 GLU A O 1
ATOM 809 N N . ALA A 1 100 ? -4.264 7.943 32.324 1.00 55.72 100 ALA A N 1
ATOM 810 C CA . ALA A 1 100 ? -4.864 9.198 32.761 1.00 55.72 100 ALA A CA 1
ATOM 811 C C . ALA A 1 100 ? -6.399 9.132 32.680 1.00 55.72 100 ALA A C 1
ATOM 813 O O . ALA A 1 100 ? -7.092 9.386 33.666 1.00 55.72 100 ALA A O 1
ATOM 814 N N . SER A 1 101 ? -6.946 8.668 31.552 1.00 54.56 101 SER A N 1
ATOM 815 C CA . SER A 1 101 ? -8.396 8.494 31.372 1.00 54.56 101 SER A CA 1
ATOM 816 C C . SER A 1 101 ? -9.012 7.532 32.401 1.00 54.56 101 SER A C 1
ATOM 818 O O . SER A 1 101 ? -10.109 7.771 32.911 1.00 54.56 101 SER A O 1
ATOM 820 N N . LEU A 1 102 ? -8.315 6.440 32.736 1.00 59.53 102 LEU A N 1
ATOM 821 C CA . LEU A 1 102 ? -8.741 5.467 33.750 1.00 59.53 102 LEU A CA 1
ATOM 822 C C . LEU A 1 102 ? -8.601 5.998 35.183 1.00 59.53 102 LEU A C 1
ATOM 824 O O . LEU A 1 102 ? -9.394 5.625 36.050 1.00 59.53 102 LEU A O 1
ATOM 828 N N . TRP A 1 103 ? -7.599 6.832 35.455 1.00 66.06 103 TRP A N 1
ATOM 829 C CA . TRP A 1 103 ? -7.412 7.486 36.748 1.00 66.06 103 TRP A CA 1
ATOM 830 C C . TRP A 1 103 ? -8.556 8.468 37.027 1.00 66.06 103 TRP A C 1
ATOM 832 O O . TRP A 1 103 ? -9.182 8.383 38.082 1.00 66.06 103 TRP A O 1
ATOM 842 N N . HIS A 1 104 ? -8.926 9.305 36.054 1.00 60.50 104 HIS A N 1
ATOM 843 C CA . HIS A 1 104 ? -10.030 10.261 36.208 1.00 60.50 104 HIS A CA 1
ATOM 844 C C . HIS A 1 104 ? -11.392 9.584 36.367 1.00 60.50 104 HIS A C 1
ATOM 846 O O . HIS A 1 104 ? -12.181 9.983 37.225 1.00 60.50 104 HIS A O 1
ATOM 852 N N . ARG A 1 105 ? -11.648 8.489 35.634 1.00 57.19 105 ARG A N 1
ATOM 853 C CA . ARG A 1 105 ? -12.872 7.687 35.815 1.00 57.19 105 ARG A CA 1
ATOM 854 C C . ARG A 1 105 ? -13.030 7.167 37.248 1.00 57.19 105 ARG A C 1
ATOM 856 O O . ARG A 1 105 ? -14.150 7.078 37.737 1.00 57.19 105 ARG A O 1
ATOM 863 N N . ARG A 1 106 ? -11.923 6.858 37.935 1.00 69.00 106 ARG A N 1
ATOM 864 C CA . ARG A 1 106 ? -11.941 6.444 39.350 1.00 69.00 106 ARG A CA 1
ATOM 865 C C . ARG A 1 106 ? -12.233 7.597 40.315 1.00 69.00 106 ARG A C 1
ATOM 867 O O . ARG A 1 106 ? -12.729 7.332 41.402 1.00 69.00 106 ARG A O 1
ATOM 874 N N . GLN A 1 107 ? -11.949 8.839 39.926 1.00 68.81 107 GLN A N 1
ATOM 875 C CA . GLN A 1 107 ? -12.165 10.039 40.746 1.00 68.81 107 GLN A CA 1
ATOM 876 C C . GLN A 1 107 ? -13.553 10.674 40.549 1.00 68.81 107 GLN A C 1
ATOM 878 O O . GLN A 1 107 ? -13.903 11.609 41.263 1.00 68.81 107 GLN A O 1
ATOM 883 N N . GLY A 1 108 ? -14.358 10.184 39.598 1.00 61.94 108 GLY A N 1
ATOM 884 C CA . GLY A 1 108 ? -15.714 10.690 39.355 1.00 61.94 108 GLY A CA 1
ATOM 885 C C . GLY A 1 108 ? -15.771 12.099 38.750 1.00 61.94 108 GLY A C 1
ATOM 886 O O . GLY A 1 108 ? -16.829 12.722 38.767 1.00 61.94 108 GLY A O 1
ATOM 887 N N . THR A 1 109 ? -14.657 12.607 38.217 1.00 59.16 109 THR A N 1
ATOM 888 C CA . THR A 1 109 ? -14.603 13.893 37.512 1.00 59.16 109 THR A CA 1
ATOM 889 C C . THR A 1 109 ? -14.974 13.711 36.041 1.00 59.16 109 THR A C 1
ATOM 891 O O . THR A 1 109 ? -14.523 12.758 35.402 1.00 59.16 109 THR A O 1
ATOM 894 N N . ASP A 1 110 ? -15.779 14.627 35.499 1.00 55.09 110 ASP A N 1
ATOM 895 C CA . ASP A 1 110 ? -16.134 14.676 34.077 1.00 55.09 110 ASP A CA 1
ATOM 896 C C . ASP A 1 110 ? -14.855 14.834 33.233 1.00 55.09 110 ASP A C 1
ATOM 898 O O . ASP A 1 110 ? -14.160 15.846 33.309 1.00 55.09 110 ASP A O 1
ATOM 902 N N . GLY A 1 111 ? -14.506 13.795 32.467 1.00 50.94 111 GLY A N 1
ATOM 903 C CA . GLY A 1 111 ? -13.233 13.695 31.741 1.00 50.94 111 GLY A CA 1
ATOM 904 C C . GLY A 1 111 ? -13.057 14.699 30.594 1.00 50.94 111 GLY A C 1
ATOM 905 O O . GLY A 1 111 ? -11.998 14.723 29.969 1.00 50.94 111 GLY A O 1
ATOM 906 N N . SER A 1 112 ? -14.068 15.525 30.307 1.00 49.88 112 SER A N 1
ATOM 907 C CA . SER A 1 112 ? -14.052 16.505 29.217 1.00 49.88 112 SER A CA 1
ATOM 908 C C . SER A 1 112 ? -13.165 17.732 29.486 1.00 49.88 112 SER A C 1
ATOM 910 O O . SER A 1 112 ? -12.500 18.208 28.565 1.00 49.88 112 SER A O 1
ATOM 912 N N . GLN A 1 113 ? -13.078 18.221 30.730 1.00 49.47 113 GLN A N 1
ATOM 913 C CA . GLN A 1 113 ? -12.186 19.343 31.072 1.00 49.47 113 GLN A CA 1
ATOM 914 C C . GLN A 1 113 ? -10.706 18.925 31.074 1.00 49.47 113 GLN A C 1
ATOM 916 O O . GLN A 1 113 ? -9.840 19.697 30.669 1.00 49.47 113 GLN A O 1
ATOM 921 N N . THR A 1 114 ? -10.412 17.673 31.426 1.00 52.12 114 THR A N 1
ATOM 922 C CA . THR A 1 114 ? -9.037 17.221 31.684 1.00 52.12 114 THR A CA 1
ATOM 923 C C . THR A 1 114 ? -8.293 16.733 30.443 1.00 52.12 114 THR A C 1
ATOM 925 O O . THR A 1 114 ? -7.072 16.831 30.387 1.00 52.12 114 THR A O 1
ATOM 928 N N . ALA A 1 115 ? -8.996 16.277 29.401 1.00 48.44 115 ALA A N 1
ATOM 929 C CA . ALA A 1 115 ? -8.361 15.977 28.114 1.00 48.44 115 ALA A CA 1
ATOM 930 C C . ALA A 1 115 ? -7.691 17.223 27.506 1.00 48.44 115 ALA A C 1
ATOM 932 O O . ALA A 1 115 ? -6.627 17.116 26.903 1.00 48.44 115 ALA A O 1
ATOM 933 N N . THR A 1 116 ? -8.279 18.404 27.724 1.00 49.72 116 THR A N 1
ATOM 934 C CA . THR A 1 116 ? -7.733 19.689 27.267 1.00 49.72 116 THR A CA 1
ATOM 935 C C . THR A 1 116 ? -6.480 20.075 28.056 1.00 49.72 116 THR A C 1
ATOM 937 O O . THR A 1 116 ? -5.489 20.466 27.449 1.00 49.72 116 THR A O 1
ATOM 940 N N . GLU A 1 117 ? -6.482 19.895 29.381 1.00 54.75 117 GLU A N 1
ATOM 941 C CA . GLU A 1 117 ? -5.322 20.167 30.250 1.00 54.75 117 GLU A CA 1
ATOM 942 C C . GLU A 1 117 ? -4.164 19.189 30.004 1.00 54.75 117 GLU A C 1
ATOM 944 O O . GLU A 1 117 ? -3.013 19.604 29.943 1.00 54.75 117 GLU A O 1
ATOM 949 N N . ILE A 1 118 ? -4.450 17.900 29.784 1.00 52.78 118 ILE A N 1
ATOM 950 C CA . ILE A 1 118 ? -3.433 16.895 29.433 1.00 52.78 118 ILE A CA 1
ATOM 951 C C . ILE A 1 118 ? -2.860 17.177 28.041 1.00 52.78 118 ILE A C 1
ATOM 953 O O . ILE A 1 118 ? -1.653 17.071 27.838 1.00 52.78 118 ILE A O 1
ATOM 957 N N . TYR A 1 119 ? -3.699 17.561 27.076 1.00 49.78 119 TYR A N 1
ATOM 958 C CA . TYR A 1 119 ? -3.237 17.932 25.740 1.00 49.78 119 TYR A CA 1
ATOM 959 C C . TYR A 1 119 ? -2.382 19.208 25.778 1.00 49.78 119 TYR A C 1
ATOM 961 O O . TYR A 1 119 ? -1.348 19.261 25.118 1.00 49.78 119 TYR A O 1
ATOM 969 N N . GLN A 1 120 ? -2.748 20.195 26.603 1.00 53.97 120 GLN A N 1
ATOM 970 C CA . GLN A 1 120 ? -1.941 21.395 26.841 1.00 53.97 120 GLN A CA 1
ATOM 971 C C . GLN A 1 120 ? -0.621 21.088 27.566 1.00 53.97 120 GLN A C 1
ATOM 973 O O . GLN A 1 120 ? 0.416 21.520 27.082 1.00 53.97 120 GLN A O 1
ATOM 978 N N . ASP A 1 121 ? -0.598 20.272 28.625 1.00 48.62 121 ASP A N 1
ATOM 979 C CA . ASP A 1 121 ? 0.644 19.893 29.334 1.00 48.62 121 ASP A CA 1
ATOM 980 C C . ASP A 1 121 ? 1.584 19.050 28.443 1.00 48.62 121 ASP A C 1
ATOM 982 O O . ASP A 1 121 ? 2.810 19.174 28.504 1.00 48.62 121 ASP A O 1
ATOM 986 N N . VAL A 1 122 ? 1.029 18.225 27.545 1.00 48.84 122 VAL A N 1
ATOM 987 C CA . VAL A 1 122 ? 1.802 17.490 26.527 1.00 48.84 122 VAL A CA 1
ATOM 988 C C . VAL A 1 122 ? 2.362 18.432 25.451 1.00 48.84 122 VAL A C 1
ATOM 990 O O . VAL A 1 122 ? 3.503 18.237 25.021 1.00 48.84 122 VAL A O 1
ATOM 993 N N . LEU A 1 123 ? 1.606 19.457 25.041 1.00 48.44 123 LEU A N 1
ATOM 994 C CA . LEU A 1 123 ? 2.045 20.469 24.072 1.00 48.44 123 LEU A CA 1
ATOM 995 C C . LEU A 1 123 ? 3.071 21.454 24.656 1.00 48.44 123 LEU A C 1
ATOM 997 O O . LEU A 1 123 ? 4.031 21.796 23.973 1.00 48.44 123 LEU A O 1
ATOM 1001 N N . GLU A 1 124 ? 2.918 21.887 25.908 1.00 50.06 124 GLU A N 1
ATOM 1002 C CA . GLU A 1 124 ? 3.785 22.881 26.561 1.00 50.06 124 GLU A CA 1
ATOM 1003 C C . GLU A 1 124 ? 5.166 22.321 26.932 1.00 50.06 124 GLU A C 1
ATOM 1005 O O . GLU A 1 124 ? 6.157 23.052 26.964 1.00 50.06 124 GLU A O 1
ATOM 1010 N N . ARG A 1 125 ? 5.280 21.004 27.151 1.00 45.94 125 ARG A N 1
ATOM 1011 C CA . ARG A 1 125 ? 6.557 20.343 27.473 1.00 45.94 125 ARG A CA 1
ATOM 1012 C C . ARG A 1 125 ? 7.439 20.039 26.256 1.00 45.94 125 ARG A C 1
ATOM 1014 O O . ARG A 1 125 ? 8.523 19.473 26.430 1.00 45.94 125 ARG A O 1
ATOM 1021 N N . ARG A 1 126 ? 7.032 20.400 25.031 1.00 44.12 126 ARG A N 1
ATOM 1022 C CA . ARG A 1 126 ? 7.861 20.252 23.820 1.00 44.12 126 ARG A CA 1
ATOM 1023 C C . ARG A 1 126 ? 7.813 21.498 22.927 1.00 44.12 126 ARG A C 1
ATOM 1025 O O . ARG A 1 126 ? 6.737 22.013 22.659 1.00 44.12 126 ARG A O 1
ATOM 1032 N N . PRO A 1 127 ? 8.954 21.964 22.386 1.00 33.69 127 PRO A N 1
ATOM 1033 C CA . PRO A 1 127 ? 8.952 23.066 21.434 1.00 33.69 127 PRO A CA 1
ATOM 1034 C C . PRO A 1 127 ? 8.357 22.584 20.103 1.00 33.69 127 PRO A C 1
ATOM 1036 O O . PRO A 1 127 ? 8.996 21.829 19.366 1.00 33.69 127 PRO A O 1
ATOM 1039 N N . HIS A 1 128 ? 7.132 23.013 19.803 1.00 42.78 128 HIS A N 1
ATOM 1040 C CA . HIS A 1 128 ? 6.496 22.849 18.499 1.00 42.78 128 HIS A CA 1
ATOM 1041 C C . HIS A 1 128 ? 6.321 24.214 17.826 1.00 42.78 128 HIS A C 1
ATOM 1043 O O . HIS A 1 128 ? 5.843 25.171 18.428 1.00 42.78 128 HIS A O 1
ATOM 1049 N N . THR A 1 129 ? 6.701 24.297 16.552 1.00 35.03 129 THR A N 1
ATOM 1050 C CA . THR A 1 129 ? 6.437 25.428 15.655 1.00 35.03 129 THR A CA 1
ATOM 1051 C C . THR A 1 129 ? 5.157 25.145 14.872 1.00 35.03 129 THR A C 1
ATOM 1053 O O . THR A 1 129 ? 5.210 24.688 13.735 1.00 35.03 129 THR A O 1
ATOM 1056 N N . GLY A 1 130 ? 3.999 25.368 15.487 1.00 36.06 130 GLY A N 1
ATOM 1057 C CA . GLY A 1 130 ? 2.701 25.304 14.816 1.00 36.06 130 GLY A CA 1
ATOM 1058 C C . GLY A 1 130 ? 1.831 26.461 15.288 1.00 36.06 130 GLY A C 1
ATOM 1059 O O . GLY A 1 130 ? 1.615 26.615 16.485 1.00 36.06 130 GLY A O 1
ATOM 1060 N N . ASN A 1 131 ? 1.365 27.305 14.366 1.00 34.28 131 ASN A N 1
ATOM 1061 C CA . ASN A 1 131 ? 0.483 28.421 14.704 1.00 34.28 131 ASN A CA 1
ATOM 1062 C C . ASN A 1 131 ? -0.923 27.904 15.043 1.00 34.28 131 ASN A C 1
ATOM 1064 O O . ASN A 1 131 ? -1.599 27.343 14.180 1.00 34.28 131 ASN A O 1
ATOM 1068 N N . LEU A 1 132 ? -1.391 28.173 16.267 1.00 35.88 132 LEU A N 1
ATOM 1069 C CA . LEU A 1 132 ? -2.820 28.185 16.580 1.00 35.88 132 LEU A CA 1
ATOM 1070 C C . LEU A 1 132 ? -3.462 29.358 15.826 1.00 35.88 132 LEU A C 1
ATOM 1072 O O . LEU A 1 132 ? -3.128 30.513 16.084 1.00 35.88 132 LEU A O 1
ATOM 1076 N N . SER A 1 133 ? -4.395 29.084 14.915 1.00 34.31 133 SER A N 1
ATOM 1077 C CA . SER A 1 133 ? -5.286 30.124 14.391 1.00 34.31 133 SER A CA 1
ATOM 1078 C C . SER A 1 133 ? -6.618 30.091 15.147 1.00 34.31 133 SER A C 1
ATOM 1080 O O . SER A 1 133 ? -7.253 29.049 15.248 1.00 34.31 133 SER A O 1
ATOM 1082 N N . SER A 1 134 ? -6.924 31.250 15.741 1.00 35.12 134 SER A N 1
ATOM 1083 C CA . SER A 1 134 ? -8.145 31.744 16.406 1.00 35.12 134 SER A CA 1
ATOM 1084 C C . SER A 1 134 ? -9.149 30.751 17.005 1.00 35.12 134 SER A C 1
ATOM 1086 O O . SER A 1 134 ? -9.813 29.979 16.316 1.00 35.12 134 SER A O 1
ATOM 1088 N N . TRP A 1 135 ? -9.348 30.927 18.310 1.00 34.84 135 TRP A N 1
ATOM 1089 C CA . TRP A 1 135 ? -10.374 30.315 19.143 1.00 34.84 135 TRP A CA 1
ATOM 1090 C C . TRP A 1 135 ? -11.621 31.219 19.143 1.00 34.84 135 TRP A C 1
ATOM 1092 O O . TRP A 1 135 ? -11.607 32.263 19.790 1.00 34.84 135 TRP A O 1
ATOM 1102 N N . ASP A 1 136 ? -12.681 30.844 18.422 1.00 32.84 136 ASP A N 1
ATOM 1103 C CA . ASP A 1 136 ? -13.991 31.499 18.539 1.00 32.84 136 ASP A CA 1
ATOM 1104 C C . ASP A 1 136 ? -14.911 30.624 19.396 1.00 32.84 136 ASP A C 1
ATOM 1106 O O . ASP A 1 136 ? -15.179 29.464 19.079 1.00 32.84 136 ASP A O 1
ATOM 1110 N N . GLY A 1 137 ? -15.349 31.184 20.526 1.00 37.84 137 GLY A N 1
ATOM 1111 C CA . GLY A 1 137 ? -16.051 30.507 21.617 1.00 37.84 137 GLY A CA 1
ATOM 1112 C C . GLY A 1 137 ? -17.465 30.028 21.283 1.00 37.84 137 GLY A C 1
ATOM 1113 O O . GLY A 1 137 ? -18.441 30.531 21.838 1.00 37.84 137 GLY A O 1
ATOM 1114 N N . ALA A 1 138 ? -17.579 29.013 20.429 1.00 32.84 138 ALA A N 1
ATOM 1115 C CA . ALA A 1 138 ? -18.791 28.226 20.252 1.00 32.84 138 ALA A CA 1
ATOM 1116 C C . ALA A 1 138 ? -18.658 26.875 20.976 1.00 32.84 138 ALA A C 1
ATOM 1118 O O . ALA A 1 138 ? -17.668 26.159 20.846 1.00 32.84 138 ALA A O 1
ATOM 1119 N N . SER A 1 139 ? -19.686 26.534 21.746 1.00 37.94 139 SER A N 1
ATOM 1120 C CA . SER A 1 139 ? -19.830 25.411 22.682 1.00 37.94 139 SER A CA 1
ATOM 1121 C C . SER A 1 139 ? -19.882 24.007 22.046 1.00 37.94 139 SER A C 1
ATOM 1123 O O . SER A 1 139 ? -20.637 23.141 22.486 1.00 37.94 139 SER A O 1
ATOM 1125 N N . SER A 1 140 ? -19.051 23.732 21.040 1.00 35.84 140 SER A N 1
ATOM 1126 C CA . SER A 1 140 ? -18.834 22.378 20.529 1.00 35.84 140 SER A CA 1
ATOM 1127 C C . SER A 1 140 ? -17.351 22.126 20.267 1.00 35.84 140 SER A C 1
ATOM 1129 O O . SER A 1 140 ? -16.812 22.491 19.223 1.00 35.84 140 SER A O 1
ATOM 1131 N N . LEU A 1 141 ? -16.693 21.452 21.207 1.00 31.16 141 LEU A N 1
ATOM 1132 C CA . LEU A 1 141 ? -15.387 20.841 20.980 1.00 31.16 141 LEU A CA 1
ATOM 1133 C C . LEU A 1 141 ? -15.583 19.600 20.095 1.00 31.16 141 LEU A C 1
ATOM 1135 O O . LEU A 1 141 ? -15.744 18.490 20.588 1.00 31.16 141 LEU A O 1
ATOM 1139 N N . SER A 1 142 ? -15.592 19.779 18.773 1.00 31.52 142 SER A N 1
ATOM 1140 C CA . SER A 1 142 ? -15.241 18.686 17.863 1.00 31.52 142 SER A CA 1
ATOM 1141 C C . SER A 1 142 ? -13.724 18.649 17.803 1.00 31.52 142 SER A C 1
ATOM 1143 O O . SER A 1 142 ? -13.115 19.298 16.952 1.00 31.52 142 SER A O 1
ATOM 1145 N N . LEU A 1 143 ? -13.106 17.930 18.740 1.00 32.75 143 LEU A N 1
ATOM 1146 C CA . LEU A 1 143 ? -11.684 17.630 18.661 1.00 32.75 143 LEU A CA 1
ATOM 1147 C C . LEU A 1 143 ? -11.498 16.611 17.530 1.00 32.75 143 LEU A C 1
ATOM 1149 O O . LEU A 1 143 ? -11.473 15.400 17.739 1.00 32.75 143 LEU A O 1
ATOM 1153 N N . THR A 1 144 ? -11.413 17.097 16.294 1.00 30.23 144 THR A N 1
ATOM 1154 C CA . THR A 1 144 ? -10.910 16.287 15.189 1.00 30.23 144 THR A CA 1
ATOM 1155 C C . THR A 1 144 ? -9.409 16.169 15.406 1.00 30.23 144 THR A C 1
ATOM 1157 O O . THR A 1 144 ? -8.623 16.938 14.857 1.00 30.23 144 THR A O 1
ATOM 1160 N N . ALA A 1 145 ? -9.001 15.226 16.255 1.00 33.00 145 ALA A N 1
ATOM 1161 C CA . ALA A 1 145 ? -7.629 14.760 16.285 1.00 33.00 145 ALA A CA 1
ATOM 1162 C C . ALA A 1 145 ? -7.391 13.997 14.978 1.00 33.00 145 ALA A C 1
ATOM 1164 O O . ALA A 1 145 ? -7.459 12.772 14.907 1.00 33.00 145 ALA A O 1
ATOM 1165 N N . THR A 1 146 ? -7.144 14.731 13.895 1.00 30.17 146 THR A N 1
ATOM 1166 C CA . THR A 1 146 ? -6.331 14.185 12.819 1.00 30.17 146 THR A CA 1
ATOM 1167 C C . THR A 1 146 ? -5.004 13.857 13.473 1.00 30.17 146 THR A C 1
ATOM 1169 O O . THR A 1 146 ? -4.222 14.754 13.777 1.00 30.17 146 THR A O 1
ATOM 1172 N N . TYR A 1 147 ? -4.773 12.573 13.740 1.00 36.28 147 TYR A N 1
ATOM 1173 C CA . TYR A 1 147 ? -3.432 12.061 13.942 1.00 36.28 147 TYR A CA 1
ATOM 1174 C C . TYR A 1 147 ? -2.693 12.306 12.624 1.00 36.28 147 TYR A C 1
ATOM 1176 O O . TYR A 1 147 ? -2.622 11.441 11.752 1.00 36.28 147 TYR A O 1
ATOM 1184 N N . THR A 1 148 ? -2.184 13.523 12.431 1.00 37.78 148 THR A N 1
ATOM 1185 C CA . THR A 1 148 ? -0.980 13.703 11.639 1.00 37.78 148 THR A CA 1
ATOM 1186 C C . THR A 1 148 ? 0.027 12.819 12.330 1.00 37.78 148 THR A C 1
ATOM 1188 O O . THR A 1 148 ? 0.421 13.103 13.460 1.00 37.78 148 THR A O 1
ATOM 1191 N N . VAL A 1 149 ? 0.311 11.680 11.693 1.00 43.47 149 VAL A N 1
ATOM 1192 C CA . VAL A 1 149 ? 1.452 10.830 12.005 1.00 43.47 149 VAL A CA 1
ATOM 1193 C C . VAL A 1 149 ? 2.581 11.782 12.363 1.00 43.47 149 VAL A C 1
ATOM 1195 O O . VAL A 1 149 ? 2.958 12.602 11.527 1.00 43.47 149 VAL A O 1
ATOM 1198 N N . ASP A 1 150 ? 2.968 11.749 13.639 1.00 47.38 150 ASP A N 1
ATOM 1199 C CA . ASP A 1 150 ? 3.951 12.639 14.247 1.00 47.38 150 ASP A CA 1
ATOM 1200 C C . ASP A 1 150 ? 5.094 12.826 13.239 1.00 47.38 150 ASP A C 1
ATOM 1202 O O . ASP A 1 150 ? 5.590 11.833 12.696 1.00 47.38 150 ASP A O 1
ATOM 1206 N N . GLU A 1 151 ? 5.503 14.065 12.941 1.00 55.38 151 GLU A N 1
ATOM 1207 C CA . GLU A 1 151 ? 6.535 14.397 11.929 1.00 55.38 151 GLU A CA 1
ATOM 1208 C C . GLU A 1 151 ? 7.912 13.746 12.220 1.00 55.38 151 GLU A C 1
ATOM 1210 O O . GLU A 1 151 ? 8.911 14.019 11.559 1.00 55.38 151 GLU A O 1
ATOM 1215 N N . ARG A 1 152 ? 7.982 12.872 13.227 1.00 65.12 152 ARG A N 1
ATOM 1216 C CA . ARG A 1 152 ? 9.155 12.176 13.743 1.00 65.12 152 ARG A CA 1
ATOM 1217 C C . ARG A 1 152 ? 9.026 10.654 13.702 1.00 65.12 152 ARG A C 1
ATOM 1219 O O . ARG A 1 152 ? 9.702 9.974 14.474 1.00 65.12 152 ARG A O 1
ATOM 1226 N N . VAL A 1 153 ? 8.181 10.093 12.836 1.00 76.69 153 VAL A N 1
ATOM 1227 C CA . VAL A 1 153 ? 8.290 8.660 12.535 1.00 76.69 153 VAL A CA 1
ATOM 1228 C C . VAL A 1 153 ? 9.599 8.427 11.790 1.00 76.69 153 VAL A C 1
ATOM 1230 O O . VAL A 1 153 ? 9.763 8.821 10.635 1.00 76.69 153 VAL A O 1
ATOM 1233 N N . GLU A 1 154 ? 10.550 7.796 12.474 1.00 87.69 154 GLU A N 1
ATOM 1234 C CA . GLU A 1 154 ? 11.778 7.325 11.850 1.00 87.69 154 GLU A CA 1
ATOM 1235 C C . GLU A 1 154 ? 11.443 6.102 10.999 1.00 87.69 154 GLU A C 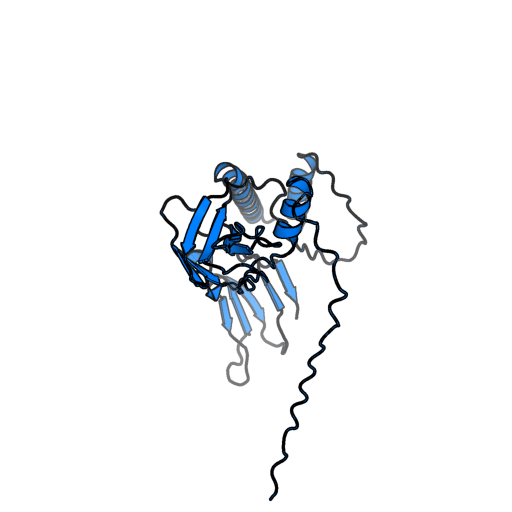1
ATOM 1237 O O . GLU A 1 154 ? 10.919 5.100 11.489 1.00 87.69 154 GLU A O 1
ATOM 1242 N N . TRP A 1 155 ? 11.735 6.195 9.706 1.00 91.88 155 TRP A N 1
ATOM 1243 C CA . TRP A 1 155 ? 11.517 5.111 8.759 1.00 91.88 155 TRP A CA 1
ATOM 1244 C C . TRP A 1 155 ? 12.792 4.298 8.565 1.00 91.88 155 TRP A C 1
ATOM 1246 O O . TRP A 1 155 ? 13.896 4.845 8.533 1.00 91.88 155 TRP A O 1
ATOM 1256 N N . SER A 1 156 ? 12.629 2.993 8.364 1.00 92.94 156 SER A N 1
ATOM 1257 C CA . SER A 1 156 ? 13.700 2.108 7.933 1.00 92.94 156 SER A CA 1
ATOM 1258 C C . SER A 1 156 ? 14.268 2.556 6.584 1.00 92.94 156 SER A C 1
ATOM 1260 O O . SER A 1 156 ? 13.661 3.320 5.821 1.00 92.94 156 SER A O 1
ATOM 1262 N N . GLN A 1 157 ? 15.438 2.019 6.248 1.00 95.38 157 GLN A N 1
ATOM 1263 C CA . GLN A 1 157 ? 15.919 2.087 4.876 1.00 95.38 157 GLN A CA 1
ATOM 1264 C C . GLN A 1 157 ? 14.966 1.332 3.942 1.00 95.38 157 GLN A C 1
ATOM 1266 O O . GLN A 1 157 ? 14.252 0.416 4.358 1.00 95.38 157 GLN A O 1
ATOM 1271 N N . TRP A 1 158 ? 14.965 1.736 2.674 1.00 96.75 158 TRP A N 1
ATOM 1272 C CA . TRP A 1 158 ? 14.216 1.051 1.630 1.00 96.75 158 TRP A CA 1
ATOM 1273 C C . TRP A 1 158 ? 14.823 -0.322 1.350 1.00 96.75 158 TRP A C 1
ATOM 1275 O O . TRP A 1 158 ? 16.026 -0.430 1.120 1.00 96.75 158 TRP A O 1
ATOM 1285 N N . GLN A 1 159 ? 13.981 -1.351 1.321 1.00 96.00 159 GLN A N 1
ATOM 1286 C CA . GLN A 1 159 ? 14.376 -2.732 1.067 1.00 96.00 159 GLN A CA 1
ATOM 1287 C C . GLN A 1 159 ? 13.626 -3.289 -0.148 1.00 96.00 159 GLN A C 1
ATOM 1289 O O . GLN A 1 159 ? 12.412 -3.096 -0.242 1.00 96.00 159 GLN A O 1
ATOM 1294 N N . PRO A 1 160 ? 14.306 -3.974 -1.085 1.00 96.81 160 PRO A N 1
ATOM 1295 C CA . PRO A 1 160 ? 13.652 -4.612 -2.221 1.00 96.81 160 PRO A CA 1
ATOM 1296 C C . PRO A 1 160 ? 12.837 -5.824 -1.771 1.00 96.81 160 PRO A C 1
ATOM 1298 O O . PRO A 1 160 ? 13.345 -6.706 -1.087 1.00 96.81 160 PRO A O 1
ATOM 1301 N N . ILE A 1 161 ? 11.573 -5.872 -2.194 1.00 95.88 161 ILE A N 1
ATOM 1302 C CA . ILE A 1 161 ? 10.637 -6.963 -1.875 1.00 95.88 161 ILE A CA 1
ATOM 1303 C C . ILE A 1 161 ? 10.108 -7.688 -3.109 1.00 95.88 161 ILE A C 1
ATOM 1305 O O . ILE A 1 161 ? 9.550 -8.774 -2.993 1.00 95.88 161 ILE A O 1
ATOM 1309 N N . PHE A 1 162 ? 10.277 -7.106 -4.296 1.00 97.19 162 PHE A N 1
ATOM 1310 C CA . PHE A 1 162 ? 9.872 -7.728 -5.548 1.00 97.19 162 PHE A CA 1
ATOM 1311 C C . PHE A 1 162 ? 10.751 -7.250 -6.692 1.00 97.19 162 PHE A C 1
ATOM 1313 O O . PHE A 1 162 ? 10.967 -6.049 -6.840 1.00 97.19 162 PHE A O 1
ATOM 1320 N N . ILE A 1 163 ? 11.189 -8.194 -7.525 1.00 97.44 163 ILE A N 1
ATOM 1321 C CA . ILE A 1 163 ? 11.756 -7.935 -8.847 1.00 97.44 163 ILE A CA 1
ATOM 1322 C C . ILE A 1 163 ? 11.129 -8.938 -9.812 1.00 97.44 163 ILE A C 1
ATOM 1324 O O . ILE A 1 163 ? 11.330 -10.144 -9.671 1.00 97.44 163 ILE A O 1
ATOM 1328 N N . GLY A 1 164 ? 10.364 -8.467 -10.793 1.00 96.81 164 GLY A N 1
ATOM 1329 C CA . GLY A 1 164 ? 9.722 -9.372 -11.745 1.00 96.81 164 GLY A CA 1
ATOM 1330 C C . GLY A 1 164 ? 8.821 -8.690 -12.773 1.00 96.81 164 GLY A C 1
ATOM 1331 O O . GLY A 1 164 ? 8.572 -7.492 -12.687 1.00 96.81 164 GLY A O 1
ATOM 1332 N N . PRO A 1 165 ? 8.313 -9.440 -13.765 1.00 96.50 165 PRO A N 1
ATOM 1333 C CA . PRO A 1 165 ? 7.516 -8.886 -14.865 1.00 96.50 165 PRO A CA 1
ATOM 1334 C C . PRO A 1 165 ? 6.057 -8.578 -14.483 1.00 96.50 165 PRO A C 1
ATOM 1336 O O . PRO A 1 165 ? 5.345 -7.909 -15.231 1.00 96.50 165 PRO A O 1
ATOM 1339 N N . GLY A 1 166 ? 5.589 -9.096 -13.342 1.00 92.56 166 GLY A N 1
ATOM 1340 C CA . GLY A 1 166 ? 4.210 -8.943 -12.880 1.00 92.56 166 GLY A CA 1
ATOM 1341 C C . GLY A 1 166 ? 3.849 -7.498 -12.534 1.00 92.56 166 GLY A C 1
ATOM 1342 O O . GLY A 1 166 ? 4.715 -6.699 -12.199 1.00 92.56 166 GLY A O 1
ATOM 1343 N N . ARG A 1 167 ? 2.550 -7.179 -12.601 1.00 95.50 167 ARG A N 1
ATOM 1344 C CA . ARG A 1 167 ? 1.973 -5.885 -12.168 1.00 95.50 167 ARG A CA 1
ATOM 1345 C C . ARG A 1 167 ? 1.128 -5.977 -10.896 1.00 95.50 167 ARG A C 1
ATOM 1347 O O . ARG A 1 167 ? 0.460 -5.026 -10.498 1.00 95.50 167 ARG A O 1
ATOM 1354 N N . VAL A 1 168 ? 1.117 -7.167 -10.311 1.00 95.00 168 VAL A N 1
ATOM 1355 C CA . VAL A 1 168 ? 0.420 -7.505 -9.080 1.00 95.00 168 VAL A CA 1
ATOM 1356 C C . VAL A 1 168 ? 1.379 -8.352 -8.265 1.00 95.00 168 VAL A C 1
ATOM 1358 O O . VAL A 1 168 ? 1.984 -9.284 -8.799 1.00 95.00 168 VAL A O 1
ATOM 1361 N N . PHE A 1 169 ? 1.522 -8.021 -6.989 1.00 94.94 169 PHE A N 1
ATOM 1362 C CA . PHE A 1 169 ? 2.405 -8.726 -6.075 1.00 94.94 169 PHE A CA 1
ATOM 1363 C C . PHE A 1 169 ? 1.766 -8.797 -4.691 1.00 94.94 169 PHE A C 1
ATOM 1365 O O . PHE A 1 169 ? 1.355 -7.777 -4.143 1.00 94.94 169 PHE A O 1
ATOM 1372 N N . ASN A 1 170 ? 1.667 -10.003 -4.135 1.00 95.06 170 ASN A N 1
ATOM 1373 C CA . ASN A 1 170 ? 1.249 -10.202 -2.754 1.00 95.06 170 ASN A CA 1
ATOM 1374 C C . ASN A 1 170 ? 2.503 -10.253 -1.883 1.00 95.06 170 ASN A C 1
ATOM 1376 O O . ASN A 1 170 ? 3.208 -11.260 -1.884 1.00 95.06 170 ASN A O 1
ATOM 1380 N N . TRP A 1 171 ? 2.793 -9.160 -1.183 1.00 93.50 171 TRP A N 1
ATOM 1381 C CA . TRP A 1 171 ? 3.921 -9.114 -0.267 1.00 93.50 171 TRP A CA 1
ATOM 1382 C C . TRP A 1 171 ? 3.543 -9.821 1.030 1.00 93.50 171 TRP A C 1
ATOM 1384 O O . TRP A 1 171 ? 2.636 -9.375 1.735 1.00 93.50 171 TRP A O 1
ATOM 1394 N N . GLU A 1 172 ? 4.218 -10.930 1.322 1.00 92.25 172 GLU A N 1
ATOM 1395 C CA . GLU A 1 172 ? 4.086 -11.639 2.589 1.00 92.25 172 GLU A CA 1
ATOM 1396 C C . GLU A 1 172 ? 5.056 -11.078 3.617 1.00 92.25 172 GLU A C 1
ATOM 1398 O O . GLU A 1 172 ? 6.237 -10.850 3.355 1.00 92.25 172 GLU A O 1
ATOM 1403 N N . ILE A 1 173 ? 4.522 -10.855 4.805 1.00 87.44 173 ILE A N 1
ATOM 1404 C CA . ILE A 1 173 ? 5.217 -10.204 5.892 1.00 87.44 173 ILE A CA 1
ATOM 1405 C C . ILE A 1 173 ? 5.914 -11.273 6.731 1.00 87.44 173 ILE A C 1
ATOM 1407 O O . ILE A 1 173 ? 5.268 -12.114 7.368 1.00 87.44 173 ILE A O 1
ATOM 1411 N N . THR A 1 174 ? 7.245 -11.246 6.695 1.00 82.00 174 THR A N 1
ATOM 1412 C CA . THR A 1 174 ? 8.116 -12.092 7.514 1.00 82.00 174 THR A CA 1
ATOM 1413 C C . THR A 1 174 ? 8.184 -11.559 8.950 1.00 82.00 174 THR A C 1
ATOM 1415 O O . THR A 1 174 ? 7.826 -10.417 9.219 1.00 82.00 174 THR A O 1
ATOM 1418 N N . GLU A 1 175 ? 8.581 -12.410 9.897 1.00 66.69 175 GLU A N 1
ATOM 1419 C CA . GLU A 1 175 ? 8.373 -12.251 11.352 1.00 66.69 175 GLU A CA 1
ATOM 1420 C C . GLU A 1 175 ? 8.975 -10.985 12.001 1.00 66.69 175 GLU A C 1
ATOM 1422 O O . GLU A 1 175 ? 8.635 -10.665 13.135 1.00 66.69 175 GLU A O 1
ATOM 1427 N N . GLU A 1 176 ? 9.809 -10.223 11.295 1.00 67.19 176 GLU A N 1
ATOM 1428 C CA . GLU A 1 176 ? 10.461 -9.001 11.801 1.00 67.19 176 GLU A CA 1
ATOM 1429 C C . GLU A 1 176 ? 9.592 -7.736 11.700 1.00 67.19 176 GLU A C 1
ATOM 1431 O O . GLU A 1 176 ? 10.058 -6.613 11.901 1.00 67.19 176 GLU A O 1
ATOM 1436 N N . VAL A 1 177 ? 8.316 -7.895 11.364 1.00 66.00 177 VAL A N 1
ATOM 1437 C CA . VAL A 1 177 ? 7.473 -6.799 10.906 1.00 66.00 177 VAL A CA 1
ATOM 1438 C C . VAL A 1 177 ? 6.274 -6.599 11.838 1.00 66.00 177 VAL A C 1
ATOM 1440 O O . VAL A 1 177 ? 5.568 -7.536 12.206 1.00 66.00 177 VAL A O 1
ATOM 1443 N N . CYS A 1 178 ? 6.038 -5.345 12.223 1.00 71.25 178 CYS A N 1
ATOM 1444 C CA . CYS A 1 178 ? 5.020 -4.956 13.195 1.00 71.25 178 CYS A CA 1
ATOM 1445 C C . CYS A 1 178 ? 3.585 -5.126 12.650 1.00 71.25 178 CYS A C 1
ATOM 1447 O O . CYS A 1 178 ? 3.171 -4.505 11.663 1.00 71.25 178 CYS A O 1
ATOM 1449 N N . GLU A 1 179 ? 2.778 -5.950 13.315 1.00 71.31 179 GLU A N 1
ATOM 1450 C CA . GLU A 1 179 ? 1.354 -6.073 13.003 1.00 71.31 179 GLU A CA 1
ATOM 1451 C C . GLU A 1 179 ? 0.619 -4.743 13.222 1.00 71.31 179 GLU A C 1
ATOM 1453 O O . GLU A 1 179 ? 0.799 -4.073 14.234 1.00 71.31 179 GLU A O 1
ATOM 1458 N N . GLY A 1 180 ? -0.241 -4.345 12.282 1.00 73.38 180 GLY A N 1
ATOM 1459 C CA . GLY A 1 180 ? -0.992 -3.094 12.379 1.00 73.38 180 GLY A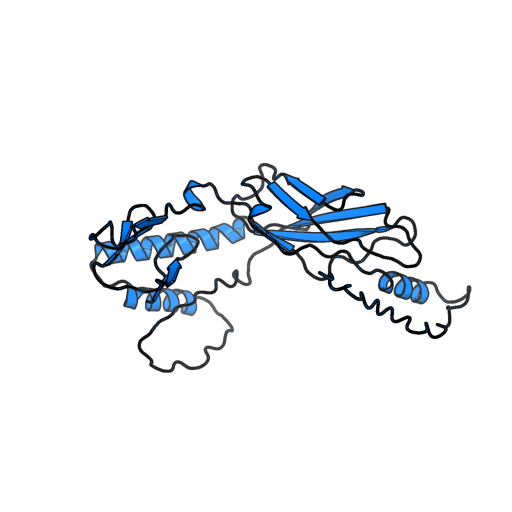 CA 1
ATOM 1460 C C . GLY A 1 180 ? -0.175 -1.823 12.143 1.00 73.38 180 GLY A C 1
ATOM 1461 O O . GLY A 1 180 ? -0.732 -0.732 12.303 1.00 73.38 180 GLY A O 1
ATOM 1462 N N . CYS A 1 181 ? 1.101 -1.952 11.773 1.00 81.56 181 CYS A N 1
ATOM 1463 C CA . CYS A 1 181 ? 1.941 -0.834 11.372 1.00 81.56 181 CYS A CA 1
ATOM 1464 C C . CYS A 1 181 ? 1.666 -0.389 9.926 1.00 81.56 181 CYS A C 1
ATOM 1466 O O . CYS A 1 181 ? 1.161 -1.145 9.089 1.00 81.56 181 CYS A O 1
ATOM 1468 N N . SER A 1 182 ? 2.008 0.869 9.648 1.00 88.69 182 SER A N 1
ATOM 1469 C CA . SER A 1 182 ? 1.988 1.439 8.302 1.00 88.69 182 SER A CA 1
ATOM 1470 C C . SER A 1 182 ? 3.287 1.121 7.564 1.00 88.69 182 SER A C 1
ATOM 1472 O O . SER A 1 182 ? 4.363 1.148 8.148 1.00 88.69 182 SER A O 1
ATOM 1474 N N . TYR A 1 183 ? 3.188 0.875 6.267 1.00 92.25 183 TYR A N 1
ATOM 1475 C CA . TYR A 1 183 ? 4.279 0.579 5.349 1.00 92.25 183 TYR A CA 1
ATOM 1476 C C . TYR A 1 183 ? 4.227 1.564 4.198 1.00 92.25 183 TYR A C 1
ATOM 1478 O O . TYR A 1 183 ? 3.149 1.848 3.670 1.00 92.25 183 TYR A O 1
ATOM 1486 N N . GLU A 1 184 ? 5.390 2.039 3.781 1.00 95.12 184 GLU A N 1
ATOM 1487 C CA . GLU A 1 184 ? 5.511 2.797 2.548 1.00 95.12 184 GLU A CA 1
ATOM 1488 C C . GLU A 1 184 ? 6.126 1.941 1.458 1.00 95.12 184 GLU A C 1
ATOM 1490 O O . GLU A 1 184 ? 7.142 1.281 1.670 1.00 95.12 184 GLU A O 1
ATOM 1495 N N . PHE A 1 185 ? 5.532 2.011 0.272 1.00 96.50 185 PHE A N 1
ATOM 1496 C CA . PHE A 1 185 ? 6.007 1.329 -0.918 1.00 96.50 185 PHE A CA 1
ATOM 1497 C C . PHE A 1 185 ? 6.383 2.336 -1.992 1.00 96.50 185 PHE A C 1
ATOM 1499 O O . PHE A 1 185 ? 5.708 3.351 -2.189 1.00 96.50 185 PHE A O 1
ATOM 1506 N N . ARG A 1 186 ? 7.429 2.013 -2.743 1.00 97.81 186 ARG A N 1
ATOM 1507 C CA . ARG A 1 186 ? 7.771 2.681 -3.997 1.00 97.81 186 ARG A CA 1
ATOM 1508 C C . ARG A 1 186 ? 8.034 1.646 -5.069 1.00 97.81 186 ARG A C 1
ATOM 1510 O O . ARG A 1 186 ? 8.458 0.528 -4.778 1.00 97.81 186 ARG A O 1
ATOM 1517 N N . ILE A 1 187 ? 7.783 2.036 -6.306 1.00 98.00 187 ILE A N 1
ATOM 1518 C CA . ILE A 1 187 ? 7.940 1.154 -7.452 1.00 98.00 187 ILE A CA 1
ATOM 1519 C C . ILE A 1 187 ? 8.638 1.869 -8.597 1.00 98.00 187 ILE A C 1
ATOM 1521 O O . ILE A 1 187 ? 8.435 3.063 -8.798 1.00 98.00 187 ILE A O 1
ATOM 1525 N N . ARG A 1 188 ? 9.447 1.136 -9.355 1.00 97.88 188 ARG A N 1
ATOM 1526 C CA . ARG A 1 188 ? 9.986 1.584 -10.639 1.00 97.88 188 ARG A CA 1
ATOM 1527 C C . ARG A 1 188 ? 9.917 0.474 -11.673 1.00 97.88 188 ARG A C 1
ATOM 1529 O O . ARG A 1 188 ? 9.839 -0.706 -11.328 1.00 97.88 188 ARG A O 1
ATOM 1536 N N . ALA A 1 189 ? 9.938 0.857 -12.939 1.00 97.38 189 ALA A N 1
ATOM 1537 C CA . ALA A 1 189 ? 10.143 -0.074 -14.030 1.00 97.38 189 ALA A CA 1
ATOM 1538 C C . ALA A 1 189 ? 11.634 -0.321 -14.230 1.00 97.38 189 ALA A C 1
ATOM 1540 O O . ALA A 1 189 ? 12.451 0.584 -14.096 1.00 97.38 189 ALA A O 1
ATOM 1541 N N . VAL A 1 190 ? 11.960 -1.556 -14.573 1.00 96.81 190 VAL A N 1
ATOM 1542 C CA . VAL A 1 190 ? 13.305 -2.004 -14.904 1.00 96.81 190 VAL A CA 1
ATOM 1543 C C . VAL A 1 190 ? 13.340 -2.188 -16.413 1.00 96.81 190 VAL A C 1
ATOM 1545 O O . VAL A 1 190 ? 12.662 -3.078 -16.943 1.00 96.81 190 VAL A O 1
ATOM 1548 N N . GLY A 1 191 ? 14.059 -1.311 -17.108 1.00 93.38 191 GLY A N 1
ATOM 1549 C CA . GLY A 1 191 ? 14.200 -1.368 -18.559 1.00 93.38 191 GLY A CA 1
ATOM 1550 C C . GLY A 1 191 ? 15.135 -2.489 -18.995 1.00 93.38 191 GLY A C 1
ATOM 1551 O O . GLY A 1 191 ? 15.858 -3.092 -18.196 1.00 93.38 191 GLY A O 1
ATOM 1552 N N . LEU A 1 192 ? 15.092 -2.814 -20.283 1.00 92.38 192 LEU A N 1
ATOM 1553 C CA . LEU A 1 192 ? 15.959 -3.835 -20.859 1.00 92.38 192 LEU A CA 1
ATOM 1554 C C . LEU A 1 192 ? 17.292 -3.246 -21.338 1.00 92.38 192 LEU A C 1
ATOM 1556 O O . LEU A 1 192 ? 18.295 -3.959 -21.327 1.00 92.38 192 LEU A O 1
ATOM 1560 N N . ARG A 1 193 ? 17.307 -1.983 -21.792 1.00 89.25 193 ARG A N 1
ATOM 1561 C CA . ARG A 1 193 ? 18.468 -1.386 -22.478 1.00 89.25 193 ARG A CA 1
ATOM 1562 C C . ARG A 1 193 ? 18.847 0.004 -21.980 1.00 89.25 193 ARG A C 1
ATOM 1564 O O . ARG A 1 193 ? 20.035 0.275 -21.853 1.00 89.25 193 ARG A O 1
ATOM 1571 N N . GLN A 1 194 ? 17.873 0.878 -21.729 1.00 84.94 194 GLN A N 1
ATOM 1572 C CA . GLN A 1 194 ? 18.096 2.295 -21.408 1.00 84.94 194 GLN A CA 1
ATOM 1573 C C . GLN A 1 194 ? 18.055 2.586 -19.901 1.00 84.94 194 GLN A C 1
ATOM 1575 O O . GLN A 1 194 ? 17.966 3.740 -19.501 1.00 84.94 194 GLN A O 1
ATOM 1580 N N . GLY A 1 195 ? 18.146 1.548 -19.067 1.00 90.06 195 GLY A N 1
ATOM 1581 C CA . GLY A 1 195 ? 18.146 1.673 -17.611 1.00 90.06 195 GLY A CA 1
ATOM 1582 C C . GLY A 1 195 ? 16.752 1.594 -16.991 1.00 90.06 195 GLY A C 1
ATOM 1583 O O . GLY A 1 195 ? 15.791 1.149 -17.615 1.00 90.06 195 GLY A O 1
ATOM 1584 N N . ASP A 1 196 ? 16.662 1.983 -15.725 1.00 95.12 196 ASP A N 1
ATOM 1585 C CA . ASP A 1 196 ? 15.433 1.901 -14.937 1.00 95.12 196 ASP A CA 1
ATOM 1586 C C . ASP A 1 196 ? 14.663 3.222 -15.008 1.00 95.12 196 ASP A C 1
ATOM 1588 O O . ASP A 1 196 ? 15.256 4.296 -15.101 1.00 95.12 196 ASP A O 1
ATOM 1592 N N . SER A 1 197 ? 13.336 3.168 -14.890 1.00 95.06 197 SER A N 1
ATOM 1593 C CA . SER A 1 197 ? 12.561 4.391 -14.698 1.00 95.06 197 SER A CA 1
ATOM 1594 C C . SER A 1 197 ? 12.915 5.050 -13.359 1.00 95.06 197 SER A C 1
ATOM 1596 O O . SER A 1 197 ? 13.332 4.367 -12.412 1.00 95.06 197 SER A O 1
ATOM 1598 N N . PRO A 1 198 ? 12.617 6.350 -13.191 1.00 95.94 198 PRO A N 1
ATOM 1599 C CA . PRO A 1 198 ? 12.508 6.940 -11.865 1.00 95.94 198 PRO A CA 1
ATOM 1600 C C . PRO A 1 198 ? 11.528 6.152 -10.982 1.00 95.94 198 PRO A C 1
ATOM 1602 O O . PRO A 1 198 ? 10.636 5.449 -11.477 1.00 95.94 198 PRO A O 1
ATOM 1605 N N . TRP A 1 199 ? 11.672 6.295 -9.665 1.00 97.56 199 TRP A N 1
ATOM 1606 C CA . TRP A 1 199 ? 10.681 5.799 -8.711 1.00 97.56 199 TRP A CA 1
ATOM 1607 C C . TRP A 1 199 ? 9.325 6.490 -8.909 1.00 97.56 199 TRP A C 1
ATOM 1609 O O . TRP A 1 199 ? 9.243 7.622 -9.389 1.00 97.56 199 TRP A O 1
ATOM 1619 N N . SER A 1 200 ? 8.255 5.805 -8.513 1.00 96.25 200 SER A N 1
ATOM 1620 C CA . SER A 1 200 ? 6.891 6.322 -8.515 1.00 96.25 200 SER A CA 1
ATOM 1621 C C . SER A 1 200 ? 6.815 7.681 -7.818 1.00 96.25 200 SER A C 1
ATOM 1623 O O . SER A 1 200 ? 7.313 7.846 -6.707 1.00 96.25 200 SER A O 1
ATOM 1625 N N . ILE A 1 201 ? 6.143 8.645 -8.460 1.00 92.38 201 ILE A N 1
ATOM 1626 C CA . ILE A 1 201 ? 6.035 10.036 -7.977 1.00 92.38 201 ILE A CA 1
ATOM 1627 C C . ILE A 1 201 ? 5.445 10.096 -6.562 1.00 92.38 201 ILE A C 1
ATOM 1629 O O . ILE A 1 201 ? 5.860 10.912 -5.745 1.00 92.38 201 ILE A O 1
ATOM 1633 N N . LYS A 1 202 ? 4.468 9.229 -6.279 1.00 94.44 202 LYS A N 1
ATOM 1634 C CA . LYS A 1 202 ? 3.896 9.046 -4.946 1.00 94.44 202 LYS A CA 1
ATOM 1635 C C . LYS A 1 202 ? 4.282 7.673 -4.418 1.00 94.44 202 LYS A C 1
ATOM 1637 O O . LYS A 1 202 ? 4.209 6.685 -5.154 1.00 94.44 202 LYS A O 1
ATOM 1642 N N . THR A 1 203 ? 4.665 7.620 -3.149 1.00 95.44 203 THR A N 1
ATOM 1643 C CA . THR A 1 203 ? 4.711 6.368 -2.400 1.00 95.44 203 THR A CA 1
ATOM 1644 C C . THR A 1 203 ? 3.287 5.912 -2.094 1.00 95.44 203 THR A C 1
ATOM 1646 O O . THR A 1 203 ? 2.358 6.720 -2.013 1.00 95.44 203 THR A O 1
ATOM 1649 N N . LEU A 1 204 ? 3.099 4.605 -1.955 1.00 94.50 204 LEU A N 1
ATOM 1650 C CA . LEU A 1 204 ? 1.856 4.040 -1.448 1.00 94.50 204 LEU A CA 1
ATOM 1651 C C . LEU A 1 204 ? 2.015 3.809 0.049 1.00 94.50 204 LEU A C 1
ATOM 1653 O O . LEU A 1 204 ? 2.894 3.054 0.453 1.00 94.50 204 LEU A O 1
ATOM 1657 N N . LEU A 1 205 ? 1.154 4.429 0.851 1.00 93.31 205 LEU A N 1
ATOM 1658 C CA . LEU A 1 205 ? 1.034 4.124 2.271 1.00 93.31 205 LEU A CA 1
ATOM 1659 C C . LEU A 1 205 ? -0.044 3.049 2.446 1.00 93.31 205 LEU A C 1
ATOM 1661 O O . LEU A 1 205 ? -1.210 3.281 2.128 1.00 93.31 205 LEU A O 1
ATOM 1665 N N . ALA A 1 206 ? 0.337 1.877 2.943 1.00 91.31 206 ALA A N 1
ATOM 1666 C CA . ALA A 1 206 ? -0.583 0.781 3.238 1.00 91.31 206 ALA A CA 1
ATOM 1667 C C . ALA A 1 206 ? -0.331 0.237 4.646 1.00 91.31 206 ALA A C 1
ATOM 1669 O O . ALA A 1 206 ? 0.660 0.568 5.282 1.00 91.31 206 ALA A O 1
ATOM 1670 N N . HIS A 1 207 ? -1.243 -0.572 5.169 1.00 88.69 207 HIS A N 1
ATOM 1671 C CA . HIS A 1 207 ? -1.119 -1.155 6.504 1.00 88.69 207 HIS A CA 1
ATOM 1672 C C . HIS A 1 207 ? -1.701 -2.561 6.509 1.00 88.69 207 HIS A C 1
ATOM 1674 O O . HIS A 1 207 ? -2.600 -2.867 5.722 1.00 88.69 207 HIS A O 1
ATOM 1680 N N . THR A 1 208 ? -1.202 -3.411 7.401 1.00 85.38 208 THR A N 1
ATOM 1681 C CA . THR A 1 208 ? -1.825 -4.712 7.647 1.00 85.38 208 THR A CA 1
ATOM 1682 C C . THR A 1 208 ? -3.139 -4.558 8.392 1.00 85.38 208 THR A C 1
ATOM 1684 O O . THR A 1 208 ? -3.345 -3.604 9.147 1.00 85.38 208 THR A O 1
ATOM 1687 N N . ILE A 1 209 ? -4.032 -5.524 8.185 1.00 80.56 209 ILE A N 1
ATOM 1688 C CA . ILE A 1 209 ? -5.236 -5.655 9.005 1.00 80.56 209 ILE A CA 1
ATOM 1689 C C . ILE A 1 209 ? -4.784 -6.050 10.410 1.00 80.56 209 ILE A C 1
ATOM 1691 O O . ILE A 1 209 ? -4.015 -7.003 10.577 1.00 80.56 209 ILE A O 1
ATOM 1695 N N . ARG A 1 210 ? -5.248 -5.324 11.428 1.00 70.50 210 ARG A N 1
ATOM 1696 C CA . ARG A 1 210 ? -4.955 -5.688 12.819 1.00 70.50 210 ARG A CA 1
ATOM 1697 C C . ARG A 1 210 ? -5.672 -7.004 13.152 1.00 70.50 210 ARG A C 1
ATOM 1699 O O . ARG A 1 210 ? -6.659 -7.352 12.501 1.00 70.50 210 ARG A O 1
ATOM 1706 N N . PRO A 1 211 ? -5.221 -7.781 14.151 1.00 66.00 211 PRO A N 1
ATOM 1707 C CA . PRO A 1 211 ? -5.972 -8.949 14.603 1.00 66.00 211 PRO A CA 1
ATOM 1708 C C . PRO A 1 211 ? -7.449 -8.593 14.805 1.00 66.00 211 PRO A C 1
ATOM 1710 O O . PRO A 1 211 ? -7.753 -7.496 15.262 1.00 66.00 211 PRO A O 1
ATOM 1713 N N . GLY A 1 212 ? -8.374 -9.501 14.478 1.00 58.44 212 GLY A N 1
ATOM 1714 C CA . GLY A 1 212 ? -9.812 -9.205 14.533 1.00 58.44 212 GLY A CA 1
ATOM 1715 C C . GLY A 1 212 ? -10.286 -8.698 15.900 1.00 58.44 212 GLY A C 1
ATOM 1716 O O . GLY A 1 212 ? -11.188 -7.879 15.943 1.00 58.44 212 GLY A O 1
ATOM 1717 N N . ALA A 1 213 ? -9.630 -9.098 16.994 1.00 59.34 213 ALA A N 1
ATOM 1718 C CA . ALA A 1 213 ? -9.892 -8.574 18.337 1.00 59.34 213 ALA A CA 1
ATOM 1719 C C . ALA A 1 213 ? -9.582 -7.069 18.504 1.00 59.34 213 ALA A C 1
ATOM 1721 O O . ALA A 1 213 ? -10.060 -6.452 19.447 1.00 59.34 213 ALA A O 1
ATOM 1722 N N . VAL A 1 214 ? -8.771 -6.498 17.610 1.00 60.03 214 VAL A N 1
ATOM 1723 C CA . VAL A 1 214 ? -8.338 -5.095 17.603 1.00 60.03 214 VAL A CA 1
ATOM 1724 C C . VAL A 1 214 ? -8.978 -4.320 16.443 1.00 60.03 214 VAL A C 1
ATOM 1726 O O . VAL A 1 214 ? -9.378 -3.181 16.637 1.00 60.03 214 VAL A O 1
ATOM 1729 N N . ASP A 1 215 ? -9.091 -4.910 15.243 1.00 54.69 215 ASP A N 1
ATOM 1730 C CA . ASP A 1 215 ? -9.625 -4.217 14.047 1.00 54.69 215 ASP A CA 1
ATOM 1731 C C . ASP A 1 215 ? -11.143 -4.371 13.873 1.00 54.69 215 ASP A C 1
ATOM 1733 O O . ASP A 1 215 ? -11.783 -3.564 13.201 1.00 54.69 215 ASP A O 1
ATOM 1737 N N . ARG A 1 216 ? -11.745 -5.418 14.452 1.00 58.72 216 ARG A N 1
ATOM 1738 C CA . ARG A 1 216 ? -13.201 -5.564 14.505 1.00 58.72 216 ARG A CA 1
ATOM 1739 C C . ARG A 1 216 ? -13.656 -5.209 15.905 1.00 58.72 216 ARG A C 1
ATOM 1741 O O . ARG A 1 216 ? -13.717 -6.063 16.782 1.00 58.72 216 ARG A O 1
ATOM 1748 N N . ALA A 1 217 ? -14.039 -3.952 16.079 1.00 60.47 217 ALA A N 1
ATOM 1749 C CA . ALA A 1 217 ? -15.013 -3.615 17.099 1.00 60.47 217 ALA A CA 1
ATOM 1750 C C . ALA A 1 217 ? -16.275 -4.441 16.817 1.00 60.47 217 ALA A C 1
ATOM 1752 O O . ALA A 1 217 ? -16.855 -4.268 15.739 1.00 60.47 217 ALA A O 1
ATOM 1753 N N . PRO A 1 218 ? -16.736 -5.340 17.699 1.00 66.38 218 PRO A N 1
ATOM 1754 C CA . PRO A 1 218 ? -18.122 -5.756 17.639 1.00 66.38 218 PRO A CA 1
ATOM 1755 C C . PRO A 1 218 ? -18.971 -4.502 17.865 1.00 66.38 218 PRO A C 1
ATOM 1757 O O . PRO A 1 218 ? -19.089 -4.009 18.988 1.00 66.38 218 PRO A O 1
ATOM 1760 N N . PHE A 1 219 ? -19.498 -3.949 16.774 1.00 76.12 219 PHE A N 1
ATOM 1761 C CA . PHE A 1 219 ? -20.602 -3.012 16.833 1.00 76.12 219 PHE A CA 1
ATOM 1762 C C . PHE A 1 219 ? -21.891 -3.814 16.714 1.00 76.12 219 PHE A C 1
ATOM 1764 O O . PHE A 1 219 ? -22.072 -4.599 15.782 1.00 76.12 219 PHE A O 1
ATOM 1771 N N . GLU A 1 220 ? -22.789 -3.628 17.668 1.00 80.69 220 GLU A N 1
ATOM 1772 C CA . GLU A 1 220 ? -24.141 -4.158 17.586 1.00 80.69 220 GLU A CA 1
ATOM 1773 C C . GLU A 1 220 ? -25.083 -2.976 17.415 1.00 80.69 220 GLU A C 1
ATOM 1775 O O . GLU A 1 220 ? -25.170 -2.094 18.270 1.00 80.69 220 GLU A O 1
ATOM 1780 N N . ILE A 1 221 ? -25.772 -2.949 16.278 1.00 83.06 221 ILE A N 1
ATOM 1781 C CA . ILE A 1 221 ? -26.804 -1.958 16.001 1.00 83.06 221 ILE A CA 1
ATOM 1782 C C . ILE A 1 221 ? -28.141 -2.670 16.111 1.00 83.06 221 ILE A C 1
ATOM 1784 O O . ILE A 1 221 ? -28.514 -3.467 15.251 1.00 83.06 221 ILE A O 1
ATOM 1788 N N . ILE A 1 222 ? -28.879 -2.349 17.164 1.00 82.25 222 ILE A N 1
ATOM 1789 C CA . ILE A 1 222 ? -30.268 -2.754 17.317 1.00 82.25 222 ILE A CA 1
ATOM 1790 C C . ILE A 1 222 ? -31.108 -1.577 16.839 1.00 82.25 222 ILE A C 1
ATOM 1792 O O . ILE A 1 222 ? -31.136 -0.526 17.473 1.00 82.25 222 ILE A O 1
ATOM 1796 N N . GLY A 1 223 ? -31.771 -1.725 15.694 1.00 77.12 223 GLY A N 1
ATOM 1797 C CA . GLY A 1 223 ? -32.725 -0.730 15.210 1.00 77.12 223 GLY A CA 1
ATOM 1798 C C . GLY A 1 223 ? -34.058 -0.827 15.954 1.00 77.12 223 GLY A C 1
ATOM 1799 O O . GLY A 1 223 ? -34.570 -1.929 16.169 1.00 77.12 223 GLY A O 1
ATOM 1800 N N . SER A 1 224 ? -34.654 0.318 16.294 1.00 72.00 224 SER A N 1
ATOM 1801 C CA . SER A 1 224 ? -36.083 0.376 16.610 1.00 72.00 224 SER A CA 1
ATOM 1802 C C . SER A 1 224 ? -36.878 0.437 15.306 1.00 72.00 224 SER A C 1
ATOM 1804 O O . SER A 1 224 ? -36.507 1.110 14.343 1.00 72.00 224 SER A O 1
ATOM 1806 N N . GLY A 1 225 ? -37.968 -0.317 15.231 1.00 68.50 225 GLY A N 1
ATOM 1807 C CA . GLY A 1 225 ? -38.747 -0.447 14.005 1.00 68.50 225 GLY A CA 1
ATOM 1808 C C . GLY A 1 225 ? -40.189 -0.814 14.294 1.00 68.50 225 GLY A C 1
ATOM 1809 O O . GLY A 1 225 ? -40.563 -1.089 15.429 1.00 68.50 225 GLY A O 1
ATOM 1810 N N . ARG A 1 226 ? -41.021 -0.863 13.250 1.00 69.38 226 ARG A N 1
ATOM 1811 C CA . ARG A 1 226 ? -42.460 -1.153 13.393 1.00 69.38 226 ARG A CA 1
ATOM 1812 C C . ARG A 1 226 ? -42.740 -2.490 14.098 1.00 69.38 226 ARG A C 1
ATOM 1814 O O . ARG A 1 226 ? -43.748 -2.606 14.781 1.00 69.38 226 ARG A O 1
ATOM 1821 N N . ASN A 1 227 ? -41.817 -3.447 13.964 1.00 66.44 227 ASN A N 1
ATOM 1822 C CA . ASN A 1 227 ? -41.890 -4.785 14.561 1.00 66.44 227 ASN A CA 1
ATOM 1823 C C . ASN A 1 227 ? -40.973 -4.957 15.786 1.00 66.44 227 ASN A C 1
ATOM 1825 O O . ASN A 1 227 ? -40.900 -6.044 16.345 1.00 66.44 227 ASN A O 1
ATOM 1829 N N . ASN A 1 228 ? -40.266 -3.901 16.194 1.00 67.94 228 ASN A N 1
ATOM 1830 C CA . ASN A 1 228 ? -39.439 -3.879 17.392 1.00 67.94 228 ASN A CA 1
ATOM 1831 C C . ASN A 1 228 ? -39.653 -2.531 18.089 1.00 67.94 228 ASN A C 1
ATOM 1833 O O . ASN A 1 228 ? -38.879 -1.592 17.902 1.00 67.94 228 ASN A O 1
ATOM 1837 N N . ALA A 1 229 ? -40.748 -2.434 18.854 1.00 61.41 229 ALA A N 1
ATOM 1838 C CA . ALA A 1 229 ? -41.167 -1.232 19.589 1.00 61.41 229 ALA A CA 1
ATOM 1839 C C . ALA A 1 229 ? -40.237 -0.875 20.771 1.00 61.41 229 ALA A C 1
ATOM 1841 O O . ALA A 1 229 ? -40.576 -0.045 21.613 1.00 61.41 229 ALA A O 1
ATOM 1842 N N . GLY A 1 230 ? -39.081 -1.537 20.850 1.00 73.50 230 GLY A N 1
ATOM 1843 C CA . GLY A 1 230 ? -38.032 -1.267 21.810 1.00 73.50 230 GLY A CA 1
ATOM 1844 C C . GLY A 1 230 ? -37.178 -0.057 21.440 1.00 73.50 230 GLY A C 1
ATOM 1845 O O . GLY A 1 230 ? -37.494 0.756 20.573 1.00 73.50 230 GLY A O 1
ATOM 1846 N N . TRP A 1 231 ? -36.065 0.056 22.148 1.00 76.62 231 TRP A N 1
ATOM 1847 C CA . TRP A 1 231 ? -35.115 1.143 21.991 1.00 76.62 231 TRP A CA 1
ATOM 1848 C C . TRP A 1 231 ? -34.144 0.776 20.875 1.00 76.62 231 TRP A C 1
ATOM 1850 O O . TRP A 1 231 ? -33.685 -0.363 20.816 1.00 76.62 231 TRP A O 1
ATOM 1860 N N . GLY A 1 232 ? -33.811 1.739 20.023 1.00 83.81 232 GLY A N 1
ATOM 1861 C CA . GLY A 1 232 ? -32.628 1.625 19.193 1.00 83.81 232 GLY A CA 1
ATOM 1862 C C . GLY A 1 232 ? -31.398 1.707 20.093 1.00 83.81 232 GLY A C 1
ATOM 1863 O O . GLY A 1 232 ? -31.352 2.554 20.991 1.00 83.81 232 GLY A O 1
ATOM 1864 N N . SER A 1 233 ? -30.420 0.834 19.889 1.00 87.19 233 SER A N 1
ATOM 1865 C CA . SER A 1 233 ? -29.146 0.906 20.598 1.00 87.19 233 SER A CA 1
ATOM 1866 C C . SER A 1 233 ? -27.975 0.660 19.670 1.00 87.19 233 SER A C 1
ATOM 1868 O O . SER A 1 233 ? -28.038 -0.199 18.796 1.00 87.19 233 SER A O 1
ATOM 1870 N N . LEU A 1 234 ? -26.898 1.398 19.903 1.00 86.06 234 LEU A N 1
ATOM 1871 C CA . LEU A 1 234 ? -25.586 1.089 19.363 1.00 86.06 234 LEU A CA 1
ATOM 1872 C C . LEU A 1 234 ? -24.709 0.676 20.539 1.00 86.06 234 LEU A C 1
ATOM 1874 O O . LEU A 1 234 ? -24.530 1.457 21.480 1.00 86.06 234 LEU A O 1
ATOM 1878 N N . SER A 1 235 ? -24.185 -0.543 20.481 1.00 86.06 235 SER A N 1
ATOM 1879 C CA . SER A 1 235 ? -23.130 -0.993 21.377 1.00 86.06 235 SER A CA 1
ATOM 1880 C C . SER A 1 235 ? -21.814 -1.122 20.623 1.00 86.06 235 SER A C 1
ATOM 1882 O O . SER A 1 235 ? -21.791 -1.442 19.434 1.00 86.06 235 SER A O 1
ATOM 1884 N N . VAL A 1 236 ? -20.721 -0.828 21.315 1.00 82.38 236 VAL A N 1
ATOM 1885 C CA . VAL A 1 236 ? -19.350 -0.966 20.829 1.00 82.38 236 VAL A CA 1
ATOM 1886 C C . VAL A 1 236 ? -18.597 -1.722 21.909 1.00 82.38 236 VAL A C 1
ATOM 1888 O O . VAL A 1 236 ? -18.605 -1.310 23.065 1.00 82.38 236 VAL A O 1
ATOM 1891 N N . ASN A 1 237 ? -17.998 -2.865 21.569 1.00 78.19 237 ASN A N 1
ATOM 1892 C CA . ASN A 1 237 ? -17.348 -3.745 22.553 1.00 78.19 237 ASN A CA 1
ATOM 1893 C C . ASN A 1 237 ? -18.292 -4.211 23.680 1.00 78.19 237 ASN A C 1
ATOM 1895 O O . ASN A 1 237 ? -17.863 -4.422 24.811 1.00 78.19 237 ASN A O 1
ATOM 1899 N N . GLY A 1 238 ? -19.587 -4.362 23.378 1.00 81.25 238 GLY A N 1
ATOM 1900 C CA . GLY A 1 238 ? -20.611 -4.746 24.356 1.00 81.25 238 GLY A CA 1
ATOM 1901 C C . GLY A 1 238 ? -21.048 -3.620 25.302 1.00 81.25 238 GLY A C 1
ATOM 1902 O O . GLY A 1 238 ? -21.981 -3.814 26.079 1.00 81.25 238 GLY A O 1
ATOM 1903 N N . GLU A 1 239 ? -20.434 -2.436 25.223 1.00 83.06 239 GLU A N 1
ATOM 1904 C CA . GLU A 1 239 ? -20.865 -1.244 25.952 1.00 83.06 239 GLU A CA 1
ATOM 1905 C C . GLU A 1 239 ? -21.875 -0.460 25.110 1.00 83.06 239 GLU A C 1
ATOM 1907 O O . GLU A 1 239 ? -21.611 -0.111 23.960 1.00 83.06 239 GLU A O 1
ATOM 1912 N N . VAL A 1 240 ? -23.053 -0.182 25.669 1.00 87.19 240 VAL A N 1
ATOM 1913 C CA . VAL A 1 240 ? -24.093 0.595 24.986 1.00 87.19 240 VAL A CA 1
ATOM 1914 C C . VAL A 1 240 ? -23.730 2.077 25.039 1.00 87.19 240 VAL A C 1
ATOM 1916 O O . VAL A 1 240 ? -23.931 2.728 26.061 1.00 87.19 240 VAL A O 1
ATOM 1919 N N . ILE A 1 241 ? -23.233 2.615 23.925 1.00 84.94 241 ILE A N 1
ATOM 1920 C CA . ILE A 1 241 ? -22.835 4.028 23.809 1.00 84.94 241 ILE A CA 1
ATOM 1921 C C . ILE A 1 241 ? -23.988 4.938 23.379 1.00 84.94 241 ILE A C 1
ATOM 1923 O O . ILE A 1 241 ? -23.943 6.150 23.576 1.00 84.94 241 ILE A O 1
ATOM 1927 N N . PHE A 1 242 ? -25.043 4.362 22.803 1.00 86.25 242 PHE A N 1
ATOM 1928 C CA . PHE A 1 242 ? -26.254 5.085 22.443 1.00 86.25 242 PHE A CA 1
ATOM 1929 C C . PHE A 1 242 ? -27.474 4.206 22.678 1.00 86.25 242 PHE A C 1
ATOM 1931 O O . PHE A 1 242 ? -27.493 3.038 22.288 1.00 86.25 242 PHE A O 1
ATOM 1938 N N . ARG A 1 243 ? -28.514 4.776 23.292 1.00 86.88 243 ARG A N 1
ATOM 1939 C CA . ARG A 1 243 ? -29.793 4.099 23.518 1.00 86.88 243 ARG A CA 1
ATOM 1940 C C . ARG A 1 243 ? -30.935 5.103 23.443 1.00 86.88 243 ARG A C 1
ATOM 1942 O O . ARG A 1 243 ? -30.936 6.076 24.195 1.00 86.88 243 ARG A O 1
ATOM 1949 N N . ARG A 1 244 ? -31.937 4.868 22.591 1.00 80.94 244 ARG A N 1
ATOM 1950 C CA . ARG A 1 244 ? -33.096 5.770 22.495 1.00 80.94 244 ARG A CA 1
ATOM 1951 C C . ARG A 1 244 ? -34.367 5.095 21.997 1.00 80.94 244 ARG A C 1
ATOM 1953 O O . ARG A 1 244 ? -34.313 4.196 21.171 1.00 80.94 244 ARG A O 1
ATOM 1960 N N . SER A 1 245 ? -35.521 5.540 22.485 1.00 70.25 245 SER A N 1
ATOM 1961 C CA . SER A 1 245 ? -36.816 4.896 22.234 1.00 70.25 245 SER A CA 1
ATOM 1962 C C . SER A 1 245 ? -37.641 5.486 21.084 1.00 70.25 245 SER A C 1
ATOM 1964 O O . SER A 1 245 ? -38.498 4.780 20.563 1.00 70.25 245 SER A O 1
ATOM 1966 N N . THR A 1 246 ? -37.436 6.747 20.682 1.00 67.00 246 THR A N 1
ATOM 1967 C CA . THR A 1 246 ? -38.494 7.477 19.946 1.00 67.00 246 THR A CA 1
ATOM 1968 C C . THR A 1 246 ? -38.088 8.249 18.695 1.00 67.00 246 THR A C 1
ATOM 1970 O O . THR A 1 246 ? -38.980 8.631 17.938 1.00 67.00 246 THR A O 1
ATOM 1973 N N . GLU A 1 247 ? -36.804 8.478 18.418 1.00 59.66 247 GLU A N 1
ATOM 1974 C CA . GLU A 1 247 ? -36.425 9.288 17.253 1.00 59.66 247 GLU A CA 1
ATOM 1975 C C . GLU A 1 247 ? -36.136 8.448 16.010 1.00 59.66 247 GLU A C 1
ATOM 1977 O O . GLU A 1 247 ? -35.349 7.503 16.027 1.00 59.66 247 GLU A O 1
ATOM 1982 N N . ARG A 1 248 ? -36.804 8.824 14.914 1.00 65.62 248 ARG A N 1
ATOM 1983 C CA . ARG A 1 248 ? -36.477 8.402 13.552 1.00 65.62 248 ARG A CA 1
ATOM 1984 C C . ARG A 1 248 ? -35.426 9.374 13.026 1.00 65.62 248 ARG A C 1
ATOM 1986 O O . ARG A 1 248 ? -35.667 10.575 13.060 1.00 65.62 248 ARG A O 1
ATOM 1993 N N . GLY A 1 249 ? -34.302 8.877 12.527 1.00 68.94 249 GLY A N 1
ATOM 1994 C CA . GLY A 1 249 ? -33.228 9.734 12.031 1.00 68.94 249 GLY A CA 1
ATOM 1995 C C . GLY A 1 249 ? -32.004 8.940 11.601 1.00 68.94 249 GLY A C 1
ATOM 1996 O O . GLY A 1 249 ? -31.973 7.714 11.730 1.00 68.94 249 GLY A O 1
ATOM 1997 N N . LEU A 1 250 ? -31.012 9.646 11.068 1.00 71.56 250 LEU A N 1
ATOM 1998 C CA . LEU A 1 250 ? -29.721 9.078 10.709 1.00 71.56 250 LEU A CA 1
ATOM 1999 C C . LEU A 1 250 ? -28.737 9.387 11.837 1.00 71.56 250 LEU A C 1
ATOM 2001 O O . LEU A 1 250 ? -28.456 10.546 12.109 1.00 71.56 250 LEU A O 1
ATOM 2005 N N . LEU A 1 251 ? -28.225 8.353 12.498 1.00 76.25 251 LEU A N 1
ATOM 2006 C CA . LEU A 1 251 ? -27.208 8.514 13.530 1.00 76.25 251 LEU A CA 1
ATOM 2007 C C . LEU A 1 251 ? -25.824 8.482 12.877 1.00 76.25 251 LEU A C 1
ATOM 2009 O O . LEU A 1 251 ? -25.430 7.458 12.316 1.00 76.25 251 LEU A O 1
ATOM 2013 N N . LEU A 1 252 ? -25.083 9.584 12.972 1.00 80.19 252 LEU A N 1
ATOM 2014 C CA . LEU A 1 252 ? -23.663 9.618 12.644 1.00 80.19 252 LEU A CA 1
ATOM 2015 C C . LEU A 1 252 ? -22.855 9.423 13.923 1.00 80.19 252 LEU A C 1
ATOM 2017 O O . LEU A 1 252 ? -22.960 10.214 14.862 1.00 80.19 252 LEU A O 1
ATOM 2021 N N . VAL A 1 253 ? -22.021 8.388 13.930 1.00 79.00 253 VAL A N 1
ATOM 2022 C CA . VAL A 1 253 ? -21.116 8.076 15.036 1.00 79.00 253 VAL A CA 1
ATOM 2023 C C . VAL A 1 253 ? -19.693 8.075 14.514 1.00 79.00 253 VAL A C 1
ATOM 2025 O O . VAL A 1 253 ? -19.374 7.361 13.565 1.00 79.00 253 VAL A O 1
ATOM 2028 N N . VAL A 1 254 ? -18.844 8.882 15.140 1.00 79.38 254 VAL A N 1
ATOM 2029 C CA . VAL A 1 254 ? -17.407 8.909 14.884 1.00 79.38 254 VAL A CA 1
ATOM 2030 C C . VAL A 1 254 ? -16.728 8.292 16.093 1.00 79.38 254 VAL A C 1
ATOM 2032 O O . VAL A 1 254 ? -16.846 8.801 17.209 1.00 79.38 254 VAL A O 1
ATOM 2035 N N . LEU A 1 255 ? -16.045 7.177 15.863 1.00 79.50 255 LEU A N 1
ATOM 2036 C CA . LEU A 1 255 ? -15.280 6.463 16.875 1.00 79.50 255 LEU A CA 1
ATOM 2037 C C . LEU A 1 255 ? -13.791 6.651 16.607 1.00 79.50 255 LEU A C 1
ATOM 2039 O O . LEU A 1 255 ? -13.360 6.712 15.453 1.00 79.50 255 LEU A O 1
ATOM 2043 N N . ASP A 1 256 ? -13.011 6.694 17.674 1.00 71.94 256 ASP A N 1
ATOM 2044 C CA . ASP A 1 256 ? -11.565 6.580 17.591 1.00 71.94 256 ASP A CA 1
ATOM 2045 C C . ASP A 1 256 ? -11.192 5.187 17.065 1.00 71.94 256 ASP A C 1
ATOM 2047 O O . ASP A 1 256 ? -11.686 4.168 17.545 1.00 71.94 256 ASP A O 1
ATOM 2051 N N . ARG A 1 257 ? -10.319 5.113 16.058 1.00 64.88 257 ARG A N 1
ATOM 2052 C CA . ARG A 1 257 ? -9.965 3.830 15.430 1.00 64.88 257 ARG A CA 1
ATOM 2053 C C . ARG A 1 257 ? -9.191 2.895 16.368 1.00 64.88 257 ARG A C 1
ATOM 2055 O O . ARG A 1 257 ? -9.219 1.683 16.171 1.00 64.88 257 ARG A O 1
ATOM 2062 N N . HIS A 1 258 ? -8.446 3.430 17.328 1.00 59.00 258 HIS A N 1
ATOM 2063 C CA . HIS A 1 258 ? -7.517 2.668 18.157 1.00 59.00 258 HIS A CA 1
ATOM 2064 C C . HIS A 1 258 ? -8.173 2.099 19.410 1.00 59.00 258 HIS A C 1
ATOM 2066 O O . HIS A 1 258 ? -7.856 0.975 19.794 1.00 59.00 258 HIS A O 1
ATOM 2072 N N . ASN A 1 259 ? -9.073 2.853 20.037 1.00 66.94 259 ASN A N 1
ATOM 2073 C CA . ASN A 1 259 ? -9.723 2.451 21.287 1.00 66.94 259 ASN A CA 1
ATOM 2074 C C . ASN A 1 259 ? -11.255 2.401 21.197 1.00 66.94 259 ASN A C 1
ATOM 2076 O O . ASN A 1 259 ? -11.902 1.966 22.151 1.00 66.94 259 ASN A O 1
ATOM 2080 N N . LEU A 1 260 ? -11.826 2.795 20.053 1.00 69.69 260 LEU A N 1
ATOM 2081 C CA . LEU A 1 260 ? -13.262 2.773 19.774 1.00 69.69 260 LEU A CA 1
ATOM 2082 C C . LEU A 1 260 ? -14.075 3.661 20.720 1.00 69.69 260 LEU A C 1
ATOM 2084 O O . LEU A 1 260 ? -15.292 3.506 20.829 1.00 69.69 260 LEU A O 1
ATOM 2088 N N . HIS A 1 261 ? -13.417 4.616 21.382 1.00 74.62 261 HIS A N 1
ATOM 2089 C CA . HIS A 1 261 ? -14.100 5.635 22.154 1.00 74.62 261 HIS A CA 1
ATOM 2090 C C . HIS A 1 261 ? -14.914 6.537 21.237 1.00 74.62 261 HIS A C 1
ATOM 2092 O O . HIS A 1 261 ? -14.511 6.875 20.122 1.00 74.62 261 HIS A O 1
ATOM 2098 N N . LEU A 1 262 ? -16.085 6.927 21.734 1.00 78.56 262 LEU A N 1
ATOM 2099 C CA . LEU A 1 262 ? -16.958 7.861 21.053 1.00 78.56 262 LEU A CA 1
ATOM 2100 C C . LEU A 1 262 ? -16.290 9.237 20.994 1.00 78.56 262 LEU A C 1
ATOM 2102 O O . LEU A 1 262 ? -16.133 9.887 22.023 1.00 78.56 262 LEU A O 1
ATOM 2106 N N . LEU A 1 263 ? -15.920 9.675 19.791 1.00 77.00 263 LEU A N 1
ATOM 2107 C CA . LEU A 1 263 ? -15.377 11.013 19.551 1.00 77.00 263 LEU A CA 1
ATOM 2108 C C . LEU A 1 263 ? -16.497 12.011 19.275 1.00 77.00 263 LEU A C 1
ATOM 2110 O O . LEU A 1 263 ? -16.482 13.136 19.767 1.00 77.00 263 LEU A O 1
ATOM 2114 N N . HIS A 1 264 ? -17.475 11.600 18.467 1.00 78.25 264 HIS A N 1
ATOM 2115 C CA . HIS A 1 264 ? -18.587 12.457 18.093 1.00 78.25 264 HIS A CA 1
ATOM 2116 C C . HIS A 1 264 ? -19.848 11.649 17.812 1.00 78.25 264 HIS A C 1
ATOM 2118 O O . HIS A 1 264 ? -19.797 10.557 17.243 1.00 78.25 264 HIS A O 1
ATOM 2124 N N . MET A 1 265 ? -20.992 12.227 18.165 1.00 82.62 265 MET A N 1
ATOM 2125 C CA . MET A 1 265 ? -22.302 11.673 17.866 1.00 82.62 265 MET A CA 1
ATOM 2126 C C . MET A 1 265 ? -23.248 12.788 17.447 1.00 82.62 265 MET A C 1
ATOM 2128 O O . MET A 1 265 ? -23.397 13.776 18.167 1.00 82.62 265 MET A O 1
ATOM 2132 N N . ARG A 1 266 ? -23.910 12.611 16.303 1.00 81.25 266 ARG A N 1
ATOM 2133 C CA . ARG A 1 266 ? -24.913 13.549 15.796 1.00 81.25 266 ARG A CA 1
ATOM 2134 C C . ARG A 1 266 ? -26.121 12.807 15.234 1.00 81.25 266 ARG A C 1
ATOM 2136 O O . ARG A 1 266 ? -25.970 11.751 14.623 1.00 81.25 266 ARG A O 1
ATOM 2143 N N . MET A 1 267 ? -27.297 13.382 15.463 1.00 73.19 267 MET A N 1
ATOM 2144 C CA . MET A 1 267 ? -28.578 12.976 14.878 1.00 73.19 267 MET A CA 1
ATOM 2145 C C . MET A 1 267 ? -29.052 14.011 13.863 1.00 73.19 267 MET A C 1
ATOM 2147 O O . MET A 1 267 ? -28.631 15.188 13.990 1.00 73.19 267 MET A O 1
#

Sequence (267 aa):
MSLPSFLSVLIASWQAVTSRHYPGENDPPSTAQLYHDHLWIPPRFHEWHSGRATRRSILLAWDAASHPFDQVRGYEVQVRHPIPSSLGKAEDLTDRLREASLWHRRQGTDGSQTATEIYQDVLERRPHTGNLSSWDGASSLSLTATYTVDERVEWSQWQPIFIGPGRVFNWEITEEVCEGCSYEFRIRAVGLRQGDSPWSIKTLLAHTIRPGAVDRAPFEIIGSGRNNAGWGSLSVNGEVIFRRSTERGLLLVVLDRHNLHLLHMRM

Organism: Perkinsus olseni (NCBI:txid32597)

Foldseek 3Di:
DDDDDDDDDDDDDDDDDDDDDDDDPPPDPVVVLVVQLVQKPWKDWDADDQVQFAQFKGKTFIDDMDGPPWDQQAKWKKKKFFDVVLVVVVVVVVVVVVVVVVVVVVVPDDCVVVVVVVVVVVVVVDDDDDDDDDDDDDPDPLPPPPPPVPPPRDMDDIDIQDDGHDRIDMRGHDPVDDGFTKMWMWMWTATDPSGIHDIHPDIHIDHHQHPCVFQPFPWDWDDCDPVRQAWTFTDTNNRTPDTGRDDDDDWDFDADSGPRDTSDIDD

pLDDT: mean 70.18, std 21.49, range [24.95, 98.12]